Protein AF-0000000085122133 (afdb_homodimer)

Radius of gyration: 20.22 Å; Cα contacts (8 Å, |Δi|>4): 568; chains: 2; bounding box: 45×52×49 Å

Sequence (300 aa):
MVGKGELDEKDMVILAALSRNARVSYTELAKQLGISDVAVIKRIRRLEQLGVIKRYTIVVDPKALGYNVVSYTGIDVEPEHLLTVANELRKKEYVKMLAITSGDHDIMALIWARDSEELRRIHEEISRMPGVKRICPAIVLETLKDGDWVMVGKGELDEKDMVILAALSRNARVSYTELAKQLGISDVAVIKRIRRLEQLGVIKRYTIVVDPKALGYNVVSYTGIDVEPEHLLTVANELRKKEYVKMLAITSGDHDIMALIWARDSEELRRIHEEISRMPGVKRICPAIVLETLKDGDWV

Nearest PDB structures (foldseek):
  7fby-assembly1_A  TM=9.298E-01  e=1.174E-14  Pyrococcus horikoshii OT3
  2zny-assembly2_C  TM=9.514E-01  e=1.352E-12  Pyrococcus horikoshii
  2dbb-assembly1_B  TM=8.748E-01  e=2.465E-12  Pyrococcus horikoshii OT3
  8q90-assembly1_B  TM=9.489E-01  e=4.681E-11  Haloferax mediterranei
  2cfx-assembly1_C  TM=9.301E-01  e=5.278E-11  Bacillus subtilis

Solvent-accessible surface area (backbone atoms only — not comparable to full-atom values): 15719 Å² total; per-residue (Å²): 124,75,75,84,69,74,81,49,70,66,54,49,52,50,48,36,49,28,45,66,28,40,66,64,49,53,62,60,51,10,63,74,69,73,51,49,46,69,56,43,50,52,49,52,52,47,36,42,74,69,42,31,45,68,37,38,17,52,43,64,36,49,54,71,74,53,27,67,30,44,26,49,28,31,32,31,49,39,79,94,26,43,64,61,47,52,55,55,48,67,71,36,78,48,42,25,27,31,30,36,29,74,30,97,28,46,28,40,30,34,34,55,18,57,33,71,67,50,41,50,51,50,50,50,56,53,56,66,39,77,45,43,73,44,77,48,61,20,41,57,76,41,79,74,37,87,67,52,84,101,124,77,75,84,67,76,81,48,70,67,54,50,50,51,49,36,48,27,45,66,29,40,65,65,48,55,62,58,51,12,64,77,69,72,52,49,47,68,57,43,50,51,50,51,51,47,36,42,75,70,42,30,46,68,38,38,16,53,44,66,34,51,56,70,73,51,26,69,33,43,27,48,29,31,32,32,49,39,78,92,27,42,66,61,46,51,55,55,49,66,71,34,78,47,41,24,27,30,29,34,29,73,29,97,28,47,28,41,32,35,34,54,18,57,33,70,68,52,40,50,51,50,50,51,56,54,55,65,38,77,46,43,73,46,78,48,61,20,42,56,75,41,78,75,36,89,65,51,84,102

pLDDT: mean 93.51, std 11.19, range [22.83, 98.5]

Organism: Pyrolobus fumarii (strain DSM 11204 / 1A) (NCBI:txid694429)

Structure (mmCIF, N/CA/C/O backbone):
data_AF-0000000085122133-model_v1
#
loop_
_entity.id
_entity.type
_entity.pdbx_description
1 polymer 'Transcriptional regulator, AsnC family'
#
loop_
_atom_site.group_PDB
_atom_site.id
_atom_site.type_symbol
_atom_site.label_atom_id
_atom_site.label_alt_id
_atom_site.label_comp_id
_atom_site.label_asym_id
_atom_site.label_entity_id
_atom_site.label_seq_id
_atom_site.pdbx_PDB_ins_code
_atom_site.Cartn_x
_atom_site.Cartn_y
_atom_site.Cartn_z
_atom_site.occupancy
_atom_site.B_iso_or_equiv
_atom_site.auth_seq_id
_atom_site.auth_comp_id
_atom_site.auth_asym_id
_atom_site.auth_atom_id
_atom_site.pdbx_PDB_model_num
ATOM 1 N N . MET A 1 1 ? 18.203 19.594 -13.328 1 22.83 1 MET A N 1
ATOM 2 C CA . MET A 1 1 ? 18.469 18.188 -13.039 1 22.83 1 MET A CA 1
ATOM 3 C C . MET A 1 1 ? 18.844 18 -11.578 1 22.83 1 MET A C 1
ATOM 5 O O . MET A 1 1 ? 19.922 18.422 -11.156 1 22.83 1 MET A O 1
ATOM 9 N N . VAL A 1 2 ? 18.219 18.453 -10.648 1 36.91 2 VAL A N 1
ATOM 10 C CA . VAL A 1 2 ? 18.719 18.812 -9.32 1 36.91 2 VAL A CA 1
ATOM 11 C C . VAL A 1 2 ? 19.672 17.719 -8.828 1 36.91 2 VAL A C 1
ATOM 13 O O . VAL A 1 2 ? 19.453 16.531 -9.047 1 36.91 2 VAL A O 1
ATOM 16 N N . GLY A 1 3 ? 20.859 17.891 -8.789 1 34.72 3 GLY A N 1
ATOM 17 C CA . GLY A 1 3 ? 21.906 16.906 -8.562 1 34.72 3 GLY A CA 1
ATOM 18 C C . GLY A 1 3 ? 21.453 15.773 -7.645 1 34.72 3 GLY A C 1
ATOM 19 O O . GLY A 1 3 ? 20.688 16 -6.703 1 34.72 3 GLY A O 1
ATOM 20 N N . LYS A 1 4 ? 21 14.523 -8.047 1 43.34 4 LYS A N 1
ATOM 21 C CA . LYS A 1 4 ? 20.672 13.281 -7.359 1 43.34 4 LYS A CA 1
ATOM 22 C C . LYS A 1 4 ? 21.328 13.227 -5.984 1 43.34 4 LYS A C 1
ATOM 24 O O . LYS A 1 4 ? 21.766 12.156 -5.535 1 43.34 4 LYS A O 1
ATOM 29 N N . GLY A 1 5 ? 21.5 14.352 -5.297 1 53.94 5 GLY A N 1
ATOM 30 C CA . GLY A 1 5 ? 22.281 14.305 -4.07 1 53.94 5 GLY A CA 1
ATOM 31 C C . GLY A 1 5 ? 21.797 13.25 -3.094 1 53.94 5 GLY A C 1
ATOM 32 O O . GLY A 1 5 ? 20.625 12.875 -3.111 1 53.94 5 GLY A O 1
ATOM 33 N N . GLU A 1 6 ? 22.625 12.359 -2.607 1 76.56 6 GLU A N 1
ATOM 34 C CA . GLU A 1 6 ? 22.484 11.211 -1.718 1 76.56 6 GLU A CA 1
ATOM 35 C C . GLU A 1 6 ? 21.703 11.578 -0.459 1 76.56 6 GLU A C 1
ATOM 37 O O . GLU A 1 6 ? 21.875 12.664 0.094 1 76.56 6 GLU A O 1
ATOM 42 N N . LEU A 1 7 ? 20.469 11 -0.312 1 89.94 7 LEU A N 1
ATOM 43 C CA . LEU A 1 7 ? 19.75 11.125 0.959 1 89.94 7 LEU A CA 1
ATOM 44 C C . LEU A 1 7 ? 20.703 10.93 2.133 1 89.94 7 LEU A C 1
ATOM 46 O O . LEU A 1 7 ? 21.547 10.023 2.111 1 89.94 7 LEU A O 1
ATOM 50 N N . ASP A 1 8 ? 20.672 11.898 2.986 1 92.31 8 ASP A N 1
ATOM 51 C CA . ASP A 1 8 ? 21.516 11.719 4.164 1 92.31 8 ASP A CA 1
ATOM 52 C C . ASP A 1 8 ? 20.703 11.234 5.359 1 92.31 8 ASP A C 1
ATOM 54 O O . ASP A 1 8 ? 19.531 10.883 5.215 1 92.31 8 ASP A O 1
ATOM 58 N N . GLU A 1 9 ? 21.328 11.148 6.445 1 93.12 9 GLU A N 1
ATOM 59 C CA . GLU A 1 9 ? 20.719 10.578 7.641 1 93.12 9 GLU A CA 1
ATOM 60 C C . GLU A 1 9 ? 19.516 11.406 8.086 1 93.12 9 GLU A C 1
ATOM 62 O O . GLU A 1 9 ? 18.516 10.859 8.555 1 93.12 9 GLU A O 1
ATOM 67 N N . LYS A 1 10 ? 19.641 12.68 8 1 95.12 10 LYS A N 1
ATOM 68 C CA . LYS A 1 10 ? 18.547 13.547 8.43 1 95.12 10 LYS A CA 1
ATOM 69 C C . LYS A 1 10 ? 17.312 13.352 7.543 1 95.12 10 LYS A C 1
ATOM 71 O O . LYS A 1 10 ? 16.188 13.352 8.031 1 95.12 10 LYS A O 1
ATOM 76 N N . ASP A 1 11 ? 17.562 13.227 6.191 1 95.5 11 ASP A N 1
ATOM 77 C CA . ASP A 1 11 ? 16.469 12.938 5.273 1 95.5 11 ASP A CA 1
ATOM 78 C C . ASP A 1 11 ? 15.734 11.664 5.688 1 95.5 11 ASP A C 1
ATOM 80 O O . ASP A 1 11 ? 14.5 11.625 5.688 1 95.5 11 ASP A O 1
ATOM 84 N N . MET A 1 12 ? 16.531 10.688 6.086 1 94.31 12 MET A N 1
ATOM 85 C CA . MET A 1 12 ? 15.945 9.398 6.453 1 94.31 12 MET A CA 1
ATOM 86 C C . MET A 1 12 ? 15.125 9.523 7.734 1 94.31 12 MET A C 1
ATOM 88 O O . MET A 1 12 ? 14.078 8.875 7.871 1 94.31 12 MET A O 1
ATOM 92 N N . VAL A 1 13 ? 15.57 10.258 8.633 1 94.75 13 VAL A N 1
ATOM 93 C CA . VAL A 1 13 ? 14.836 10.484 9.875 1 94.75 13 VAL A CA 1
ATOM 94 C C . VAL A 1 13 ? 13.508 11.18 9.578 1 94.75 13 VAL A C 1
ATOM 96 O O . VAL A 1 13 ? 12.469 10.812 10.125 1 94.75 13 VAL A O 1
ATOM 99 N N . ILE A 1 14 ? 13.57 12.141 8.719 1 96.88 14 ILE A N 1
ATOM 100 C CA . ILE A 1 14 ? 12.367 12.867 8.32 1 96.88 14 ILE A CA 1
ATOM 101 C C . ILE A 1 14 ? 11.375 11.906 7.676 1 96.88 14 ILE A C 1
ATOM 103 O O . ILE A 1 14 ? 10.188 11.898 8.031 1 96.88 14 ILE A O 1
ATOM 107 N N . LEU A 1 15 ? 11.852 11.109 6.742 1 96.38 15 LEU A N 1
ATOM 108 C CA . LEU A 1 15 ? 11 10.164 6.043 1 96.38 15 LEU A CA 1
ATOM 109 C C . LEU A 1 15 ? 10.391 9.156 7.016 1 96.38 15 LEU A C 1
ATOM 111 O O . LEU A 1 15 ? 9.203 8.828 6.91 1 96.38 15 LEU A O 1
ATOM 115 N N . ALA A 1 16 ? 11.211 8.703 7.922 1 94.5 16 ALA A N 1
ATOM 116 C CA . ALA A 1 16 ? 10.727 7.758 8.922 1 94.5 16 ALA A CA 1
ATOM 117 C C . ALA A 1 16 ? 9.633 8.391 9.781 1 94.5 16 ALA A C 1
ATOM 119 O O . ALA A 1 16 ? 8.609 7.762 10.047 1 94.5 16 ALA A O 1
ATOM 120 N N . ALA A 1 17 ? 9.828 9.594 10.195 1 95.81 17 ALA A N 1
ATOM 121 C CA . ALA A 1 17 ? 8.859 10.297 11.023 1 95.81 17 ALA A CA 1
ATOM 122 C C . ALA A 1 17 ? 7.547 10.516 10.273 1 95.81 17 ALA A C 1
ATOM 124 O O . ALA A 1 17 ? 6.469 10.266 10.805 1 95.81 17 ALA A O 1
ATOM 125 N N . LEU A 1 18 ? 7.66 10.953 9.047 1 96.38 18 LEU A N 1
ATOM 126 C CA . LEU A 1 18 ? 6.48 11.203 8.227 1 96.38 18 LEU A CA 1
ATOM 127 C C . LEU A 1 18 ? 5.734 9.906 7.938 1 96.38 18 LEU A C 1
ATOM 129 O O . LEU A 1 18 ? 4.504 9.898 7.844 1 96.38 18 LEU A O 1
ATOM 133 N N . SER A 1 19 ? 6.484 8.82 7.746 1 95.06 19 SER A N 1
ATOM 134 C CA . SER A 1 19 ? 5.875 7.516 7.504 1 95.06 19 SER A CA 1
ATOM 135 C C . SER A 1 19 ? 5.074 7.047 8.719 1 95.06 19 SER A C 1
ATOM 137 O O . SER A 1 19 ? 4.059 6.359 8.57 1 95.06 19 SER A O 1
ATOM 139 N N . ARG A 1 20 ? 5.523 7.457 9.867 1 93.69 20 ARG A N 1
ATOM 140 C CA . ARG A 1 20 ? 4.828 7.105 11.094 1 93.69 20 ARG A CA 1
ATOM 141 C C . ARG A 1 20 ? 3.625 8.016 11.328 1 93.69 20 ARG A C 1
ATOM 143 O O . ARG A 1 20 ? 2.58 7.562 11.797 1 93.69 20 ARG A O 1
ATOM 150 N N . ASN A 1 21 ? 3.857 9.227 11 1 96.38 21 ASN A N 1
ATOM 151 C CA . ASN A 1 21 ? 2.799 10.227 11.078 1 96.38 21 ASN A CA 1
ATOM 152 C C . ASN A 1 21 ? 3.035 11.375 10.102 1 96.38 21 ASN A C 1
ATOM 154 O O . ASN A 1 21 ? 3.793 12.297 10.398 1 96.38 21 ASN A O 1
ATOM 158 N N . ALA A 1 22 ? 2.279 11.328 9.07 1 96.44 22 ALA A N 1
ATOM 159 C CA . ALA A 1 22 ? 2.463 12.312 8.008 1 96.44 22 ALA A CA 1
ATOM 160 C C . ALA A 1 22 ? 2.076 13.711 8.492 1 96.44 22 ALA A C 1
ATOM 162 O O . ALA A 1 22 ? 2.385 14.711 7.832 1 96.44 22 ALA A O 1
ATOM 163 N N . ARG A 1 23 ? 1.439 13.844 9.602 1 96.31 23 ARG A N 1
ATOM 164 C CA . ARG A 1 23 ? 0.964 15.133 10.094 1 96.31 23 ARG A CA 1
ATOM 165 C C . ARG A 1 23 ? 1.914 15.703 11.141 1 96.31 23 ARG A C 1
ATOM 167 O O . ARG A 1 23 ? 1.622 16.734 11.758 1 96.31 23 ARG A O 1
ATOM 174 N N . VAL A 1 24 ? 2.99 15.039 11.414 1 96.44 24 VAL A N 1
ATOM 175 C CA . VAL A 1 24 ? 3.965 15.539 12.375 1 96.44 24 VAL A CA 1
ATOM 176 C C . VAL A 1 24 ? 4.359 16.969 12.023 1 96.44 24 VAL A C 1
ATOM 178 O O . VAL A 1 24 ? 4.551 17.297 10.844 1 96.44 24 VAL A O 1
ATOM 181 N N . SER A 1 25 ? 4.492 17.828 13.008 1 96 25 SER A N 1
ATOM 182 C CA . SER A 1 25 ? 4.789 19.234 12.766 1 96 25 SER A CA 1
ATOM 183 C C . SER A 1 25 ? 6.262 19.438 12.422 1 96 25 SER A C 1
ATOM 185 O O . SER A 1 25 ? 7.113 18.641 12.812 1 96 25 SER A O 1
ATOM 187 N N . TYR A 1 26 ? 6.473 20.469 11.672 1 96.12 26 TYR A N 1
ATOM 188 C CA . TYR A 1 26 ? 7.852 20.812 11.352 1 96.12 26 TYR A CA 1
ATOM 189 C C . TYR A 1 26 ? 8.648 21.109 12.617 1 96.12 26 TYR A C 1
ATOM 191 O O . TYR A 1 26 ? 9.828 20.766 12.711 1 96.12 26 TYR A O 1
ATOM 199 N N . THR A 1 27 ? 7.957 21.656 13.633 1 96.81 27 THR A N 1
ATOM 200 C CA . THR A 1 27 ? 8.602 21.984 14.898 1 96.81 27 THR A CA 1
ATOM 201 C C . THR A 1 27 ? 9.039 20.703 15.625 1 96.81 27 THR A C 1
ATOM 203 O O . THR A 1 27 ? 10.156 20.641 16.156 1 96.81 27 THR A O 1
ATOM 206 N N . GLU A 1 28 ? 8.227 19.734 15.672 1 96.94 28 GLU A N 1
ATOM 207 C CA . GLU A 1 28 ? 8.578 18.469 16.297 1 96.94 28 GLU A CA 1
ATOM 208 C C . GLU A 1 28 ? 9.734 17.797 15.562 1 96.94 28 GLU A C 1
ATOM 210 O O . GLU A 1 28 ? 10.648 17.25 16.188 1 96.94 28 GLU A O 1
ATOM 215 N N . LEU A 1 29 ? 9.719 17.828 14.258 1 97.19 29 LEU A N 1
ATOM 216 C CA . LEU A 1 29 ? 10.797 17.25 13.461 1 97.19 29 LEU A CA 1
ATOM 217 C C . LEU A 1 29 ? 12.109 17.984 13.719 1 97.19 29 LEU A C 1
ATOM 219 O O . LEU A 1 29 ? 13.164 17.359 13.836 1 97.19 29 LEU A O 1
ATOM 223 N N . ALA A 1 30 ? 12 19.312 13.766 1 97.19 30 ALA A N 1
ATOM 224 C CA . ALA A 1 30 ? 13.172 20.141 14.039 1 97.19 30 ALA A CA 1
ATOM 225 C C . ALA A 1 30 ? 13.805 19.766 15.375 1 97.19 30 ALA A C 1
ATOM 227 O O . ALA A 1 30 ? 15.023 19.609 15.469 1 97.19 30 ALA A O 1
ATOM 228 N N . LYS A 1 31 ? 12.977 19.578 16.406 1 97.19 31 LYS A N 1
ATOM 229 C CA . LYS A 1 31 ? 13.445 19.188 17.734 1 97.19 31 LYS A CA 1
ATOM 230 C C . LYS A 1 31 ? 14.125 17.828 17.688 1 97.19 31 LYS A C 1
ATOM 232 O O . LYS A 1 31 ? 15.211 17.641 18.25 1 97.19 31 LYS A O 1
ATOM 237 N N . GLN A 1 32 ? 13.547 16.938 17 1 95.06 32 GLN A N 1
ATOM 238 C CA . GLN A 1 32 ? 14.07 15.578 16.891 1 95.06 32 GLN A CA 1
ATOM 239 C C . GLN A 1 32 ? 15.43 15.562 16.188 1 95.06 32 GLN A C 1
ATOM 241 O O . GLN A 1 32 ? 16.297 14.766 16.547 1 95.06 32 GLN A O 1
ATOM 246 N N . LEU A 1 33 ? 15.625 16.422 15.258 1 96 33 LEU A N 1
ATOM 247 C CA . LEU A 1 33 ? 16.812 16.406 14.391 1 96 33 LEU A CA 1
ATOM 248 C C . LEU A 1 33 ? 17.859 17.391 14.891 1 96 33 LEU A C 1
ATOM 250 O O . LEU A 1 33 ? 19.016 17.328 14.469 1 96 33 LEU A O 1
ATOM 254 N N . GLY A 1 34 ? 17.453 18.281 15.758 1 96.31 34 GLY A N 1
ATOM 255 C CA . GLY A 1 34 ? 18.359 19.312 16.219 1 96.31 34 GLY A CA 1
ATOM 256 C C . GLY A 1 34 ? 18.688 20.328 15.148 1 96.31 34 GLY A C 1
ATOM 257 O O . GLY A 1 34 ? 19.844 20.734 14.992 1 96.31 34 GLY A O 1
ATOM 258 N N . ILE A 1 35 ? 17.75 20.656 14.328 1 96.75 35 ILE A N 1
ATOM 259 C CA . ILE A 1 35 ? 17.891 21.688 13.297 1 96.75 35 ILE A CA 1
ATOM 260 C C . ILE A 1 35 ? 16.719 22.656 13.359 1 96.75 35 ILE A C 1
ATOM 262 O O . ILE A 1 35 ? 15.82 22.5 14.188 1 96.75 35 ILE A O 1
ATOM 266 N N . SER A 1 36 ? 16.766 23.688 12.539 1 96.75 36 SER A N 1
ATOM 267 C CA . SER A 1 36 ? 15.711 24.703 12.562 1 96.75 36 SER A CA 1
ATOM 268 C C . SER A 1 36 ? 14.484 24.234 11.781 1 96.75 36 SER A C 1
ATOM 270 O O . SER A 1 36 ? 14.586 23.359 10.922 1 96.75 36 SER A O 1
ATOM 272 N N . ASP A 1 37 ? 13.375 24.922 12.047 1 96.75 37 ASP A N 1
ATOM 273 C CA . ASP A 1 37 ? 12.156 24.656 11.297 1 96.75 37 ASP A CA 1
ATOM 274 C C . ASP A 1 37 ? 12.359 24.922 9.805 1 96.75 37 ASP A C 1
ATOM 276 O O . ASP A 1 37 ? 11.883 24.156 8.961 1 96.75 37 ASP A O 1
ATOM 280 N N . VAL A 1 38 ? 13.039 26 9.516 1 97.25 38 VAL A N 1
ATOM 281 C CA . VAL A 1 38 ? 13.281 26.391 8.133 1 97.25 38 VAL A CA 1
ATOM 282 C C . VAL A 1 38 ? 14.086 25.312 7.414 1 97.25 38 VAL A C 1
ATOM 284 O O . VAL A 1 38 ? 13.797 24.969 6.262 1 97.25 38 VAL A O 1
ATOM 287 N N . ALA A 1 39 ? 15.062 24.719 8.086 1 97.31 39 ALA A N 1
ATOM 288 C CA . ALA A 1 39 ? 15.867 23.656 7.516 1 97.31 39 ALA A CA 1
ATOM 289 C C . ALA A 1 39 ? 15.023 22.422 7.227 1 97.31 39 ALA A C 1
ATOM 291 O O . ALA A 1 39 ? 15.195 21.766 6.191 1 97.31 39 ALA A O 1
ATOM 292 N N . VAL A 1 40 ? 14.156 22.062 8.188 1 97.62 40 VAL A N 1
ATOM 293 C CA . VAL A 1 40 ? 13.258 20.922 8.008 1 97.62 40 VAL A CA 1
ATOM 294 C C . VAL A 1 40 ? 12.375 21.141 6.781 1 97.62 40 VAL A C 1
ATOM 296 O O . VAL A 1 40 ? 12.234 20.25 5.938 1 97.62 40 VAL A O 1
ATOM 299 N N . ILE A 1 41 ? 11.836 22.328 6.68 1 97.31 41 ILE A N 1
ATOM 300 C CA . ILE A 1 41 ? 10.938 22.656 5.586 1 97.31 41 ILE A CA 1
ATOM 301 C C . ILE A 1 41 ? 11.672 22.531 4.254 1 97.31 41 ILE A C 1
ATOM 303 O O . ILE A 1 41 ? 11.156 21.938 3.305 1 97.31 41 ILE A O 1
ATOM 307 N N . LYS A 1 42 ? 12.797 23.031 4.184 1 97.44 42 LYS A N 1
ATOM 308 C CA . LYS A 1 42 ? 13.602 22.953 2.961 1 97.44 42 LYS A CA 1
ATOM 309 C C . LYS A 1 42 ? 13.891 21.516 2.57 1 97.44 42 LYS A C 1
ATOM 311 O O . LYS A 1 42 ? 13.82 21.156 1.393 1 97.44 42 LYS A O 1
ATOM 316 N N . ARG A 1 43 ? 14.227 20.766 3.566 1 97.31 43 ARG A N 1
ATOM 317 C CA . ARG A 1 43 ? 14.531 19.359 3.301 1 97.31 43 ARG A CA 1
ATOM 318 C C . ARG A 1 43 ? 13.305 18.625 2.789 1 97.31 43 ARG A C 1
ATOM 320 O O . ARG A 1 43 ? 13.391 17.859 1.83 1 97.31 43 ARG A O 1
ATOM 327 N N . ILE A 1 44 ? 12.211 18.812 3.43 1 97.5 44 ILE A N 1
ATOM 328 C CA . ILE A 1 44 ? 10.977 18.156 3.012 1 97.5 44 ILE A CA 1
ATOM 329 C C . ILE A 1 44 ? 10.617 18.578 1.592 1 97.5 44 ILE A C 1
ATOM 331 O O . ILE A 1 44 ? 10.273 17.75 0.751 1 97.5 44 ILE A O 1
ATOM 335 N N . ARG A 1 45 ? 10.711 19.891 1.324 1 97.12 45 ARG A N 1
ATOM 336 C CA . ARG A 1 45 ? 10.438 20.406 -0.017 1 97.12 45 ARG A CA 1
ATOM 337 C C . ARG A 1 45 ? 11.359 19.75 -1.044 1 97.12 45 ARG A C 1
ATOM 339 O O . ARG A 1 45 ? 10.922 19.406 -2.145 1 97.12 45 ARG A O 1
ATOM 346 N N . ARG A 1 46 ? 12.531 19.641 -0.698 1 96.75 46 ARG A N 1
ATOM 347 C CA . ARG A 1 46 ? 13.5 18.984 -1.573 1 96.75 46 ARG A CA 1
ATOM 348 C C . ARG A 1 46 ? 13.109 17.547 -1.837 1 96.75 46 ARG A C 1
ATOM 350 O O . ARG A 1 46 ? 13.156 17.078 -2.979 1 96.75 46 ARG A O 1
ATOM 357 N N . LEU A 1 47 ? 12.75 16.812 -0.75 1 97.19 47 LEU A N 1
ATOM 358 C CA . LEU A 1 47 ? 12.336 15.414 -0.87 1 97.19 47 LEU A CA 1
ATOM 359 C C . LEU A 1 47 ? 11.117 15.289 -1.773 1 97.19 47 LEU A C 1
ATOM 361 O O . LEU A 1 47 ? 11 14.32 -2.531 1 97.19 47 LEU A O 1
ATOM 365 N N . GLU A 1 48 ? 10.219 16.25 -1.7 1 96.81 48 GLU A N 1
ATOM 366 C CA . GLU A 1 48 ? 9.047 16.297 -2.568 1 96.81 48 GLU A CA 1
ATOM 367 C C . GLU A 1 48 ? 9.445 16.562 -4.016 1 96.81 48 GLU A C 1
ATOM 369 O O . GLU A 1 48 ? 8.984 15.883 -4.93 1 96.81 48 GLU A O 1
ATOM 374 N N . GLN A 1 49 ? 10.32 17.516 -4.242 1 95.81 49 GLN A N 1
ATOM 375 C CA . GLN A 1 49 ? 10.75 17.922 -5.578 1 95.81 49 GLN A CA 1
ATOM 376 C C . GLN A 1 49 ? 11.516 16.797 -6.273 1 95.81 49 GLN A C 1
ATOM 378 O O . GLN A 1 49 ? 11.398 16.625 -7.488 1 95.81 49 GLN A O 1
ATOM 383 N N . LEU A 1 50 ? 12.211 16.047 -5.438 1 94.5 50 LEU A N 1
ATOM 384 C CA . LEU A 1 50 ? 12.992 14.93 -5.969 1 94.5 50 LEU A CA 1
ATOM 385 C C . LEU A 1 50 ? 12.102 13.727 -6.246 1 94.5 50 LEU A C 1
ATOM 387 O O . LEU A 1 50 ? 12.562 12.727 -6.805 1 94.5 50 LEU A O 1
ATOM 391 N N . GLY A 1 51 ? 10.883 13.781 -5.758 1 94.12 51 GLY A N 1
ATOM 392 C CA . GLY A 1 51 ? 9.945 12.695 -5.992 1 94.12 51 GLY A CA 1
ATOM 393 C C . GLY A 1 51 ? 10.078 11.562 -4.984 1 94.12 51 GLY A C 1
ATOM 394 O O . GLY A 1 51 ? 9.508 10.492 -5.176 1 94.12 51 GLY A O 1
ATOM 395 N N . VAL A 1 52 ? 10.906 11.742 -3.977 1 95.62 52 VAL A N 1
ATOM 396 C CA . VAL A 1 52 ? 11.031 10.742 -2.924 1 95.62 52 VAL A CA 1
ATOM 397 C C . VAL A 1 52 ? 9.695 10.578 -2.203 1 95.62 52 VAL A C 1
ATOM 399 O O . VAL A 1 52 ? 9.219 9.453 -2.016 1 95.62 52 VAL A O 1
ATOM 402 N N . ILE A 1 53 ? 9.18 11.703 -1.784 1 95.88 53 ILE A N 1
ATOM 403 C CA . ILE A 1 53 ? 7.828 11.711 -1.243 1 95.88 53 ILE A CA 1
ATOM 404 C C . ILE A 1 53 ? 6.82 11.922 -2.373 1 95.88 53 ILE A C 1
ATOM 406 O O . ILE A 1 53 ? 6.789 12.984 -2.994 1 95.88 53 ILE A O 1
ATOM 410 N N . LYS A 1 54 ? 6.027 10.992 -2.588 1 93.62 54 LYS A N 1
ATOM 411 C CA . LYS A 1 54 ? 5.074 11.062 -3.691 1 93.62 54 LYS A CA 1
ATOM 412 C C . LYS A 1 54 ? 3.734 11.625 -3.227 1 93.62 54 LYS A C 1
ATOM 414 O O . LYS A 1 54 ? 3.047 12.312 -3.986 1 93.62 54 LYS A O 1
ATOM 419 N N .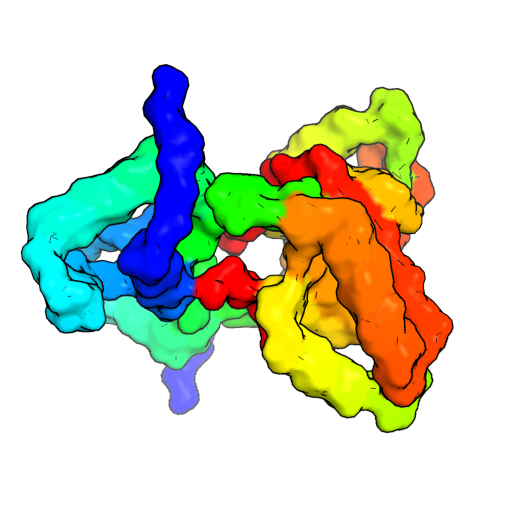 ARG A 1 55 ? 3.385 11.266 -1.987 1 94.12 55 ARG A N 1
ATOM 420 C CA . ARG A 1 55 ? 2.057 11.641 -1.512 1 94.12 55 ARG A CA 1
ATOM 421 C C . ARG A 1 55 ? 1.968 11.539 0.007 1 94.12 55 ARG A C 1
ATOM 423 O O . ARG A 1 55 ? 2.596 10.664 0.611 1 94.12 55 ARG A O 1
ATOM 430 N N . TYR A 1 56 ? 1.318 12.492 0.58 1 95.94 56 TYR A N 1
ATOM 431 C CA . TYR A 1 56 ? 0.842 12.352 1.951 1 95.94 56 TYR A CA 1
ATOM 432 C C . TYR A 1 56 ? -0.55 11.727 1.983 1 95.94 56 TYR A C 1
ATOM 434 O O . TYR A 1 56 ? -1.483 12.25 1.371 1 95.94 56 TYR A O 1
ATOM 442 N N . THR A 1 57 ? -0.664 10.648 2.695 1 95.19 57 THR A N 1
ATOM 443 C CA . THR A 1 57 ? -1.918 9.906 2.59 1 95.19 57 THR A CA 1
ATOM 444 C C . THR A 1 57 ? -2.277 9.258 3.924 1 95.19 57 THR A C 1
ATOM 446 O O . THR A 1 57 ? -1.708 9.602 4.961 1 95.19 57 THR A O 1
ATOM 449 N N . ILE A 1 58 ? -3.328 8.43 3.891 1 94.69 58 ILE A N 1
ATOM 450 C CA . ILE A 1 58 ? -3.76 7.695 5.074 1 94.69 58 ILE A CA 1
ATOM 451 C C . ILE A 1 58 ? -3.873 6.207 4.75 1 94.69 58 ILE A C 1
ATOM 453 O O . ILE A 1 58 ? -4.09 5.832 3.596 1 94.69 58 ILE A O 1
ATOM 457 N N . VAL A 1 59 ? -3.65 5.422 5.695 1 92.75 59 VAL A N 1
ATOM 458 C CA . VAL A 1 59 ? -4.008 4.008 5.66 1 92.75 59 VAL A CA 1
ATOM 459 C C . VAL A 1 59 ? -5.379 3.805 6.301 1 92.75 59 VAL A C 1
ATOM 461 O O . VAL A 1 59 ? -5.629 4.277 7.414 1 92.75 59 VAL A O 1
ATOM 464 N N . VAL A 1 60 ? -6.238 3.158 5.59 1 94.06 60 VAL A N 1
ATOM 465 C CA . VAL A 1 60 ? -7.586 2.936 6.105 1 94.06 60 VAL A CA 1
ATOM 466 C C . VAL A 1 60 ? -7.84 1.438 6.258 1 94.06 60 VAL A C 1
ATOM 468 O O . VAL A 1 60 ? -7.18 0.621 5.613 1 94.06 60 VAL A O 1
ATOM 471 N N . ASP A 1 61 ? -8.734 1.126 7.133 1 93.06 61 ASP A N 1
ATOM 472 C CA . ASP A 1 61 ? -9.18 -0.25 7.32 1 93.06 61 ASP A CA 1
ATOM 473 C C . ASP A 1 61 ? -10.312 -0.595 6.355 1 93.06 61 ASP A C 1
ATOM 475 O O . ASP A 1 61 ? -11.43 -0.086 6.496 1 93.06 61 ASP A O 1
ATOM 479 N N . PRO A 1 62 ? -10.023 -1.478 5.406 1 94.25 62 PRO A N 1
ATOM 480 C CA . PRO A 1 62 ? -11.086 -1.808 4.457 1 94.25 62 PRO A CA 1
ATOM 481 C C . PRO A 1 62 ? -12.367 -2.295 5.141 1 94.25 62 PRO A C 1
ATOM 483 O O . PRO A 1 62 ? -13.469 -1.933 4.727 1 94.25 62 PRO A O 1
ATOM 486 N N . LYS A 1 63 ? -12.203 -3.076 6.156 1 93.81 63 LYS A N 1
ATOM 487 C CA . LYS A 1 63 ? -13.367 -3.619 6.855 1 93.81 63 LYS A CA 1
ATOM 488 C C . LYS A 1 63 ? -14.219 -2.502 7.453 1 93.81 63 LYS A C 1
ATOM 490 O O . LYS A 1 63 ? -15.453 -2.545 7.379 1 93.81 63 LYS A O 1
ATOM 495 N N . ALA A 1 64 ? -13.578 -1.518 8.016 1 92.31 64 ALA A N 1
ATOM 496 C CA . ALA A 1 64 ? -14.281 -0.385 8.609 1 92.31 64 ALA A CA 1
ATOM 497 C C . ALA A 1 64 ? -15.023 0.424 7.547 1 92.31 64 ALA A C 1
ATOM 499 O O . ALA A 1 64 ? -15.953 1.171 7.859 1 92.31 64 ALA A O 1
ATOM 500 N N . LEU A 1 65 ? -14.578 0.27 6.273 1 92.69 65 LEU A N 1
ATOM 501 C CA . LEU A 1 65 ? -15.234 0.959 5.164 1 92.69 65 LEU A CA 1
ATOM 502 C C . LEU A 1 65 ? -16.281 0.07 4.516 1 92.69 65 LEU A C 1
ATOM 504 O O . LEU A 1 65 ? -16.922 0.468 3.53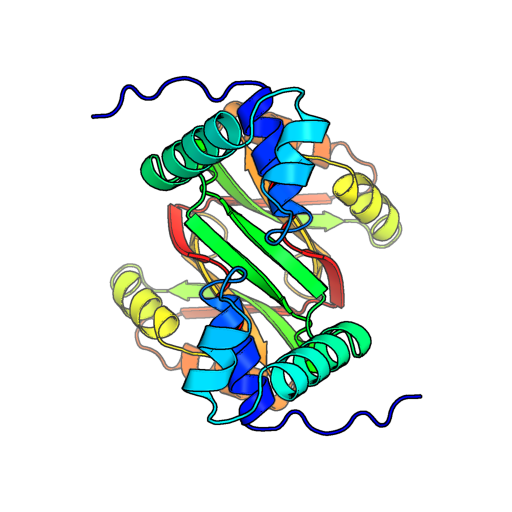7 1 92.69 65 LEU A O 1
ATOM 508 N N . GLY A 1 66 ? -16.422 -1.132 5.039 1 92.56 66 GLY A N 1
ATOM 509 C CA . GLY A 1 66 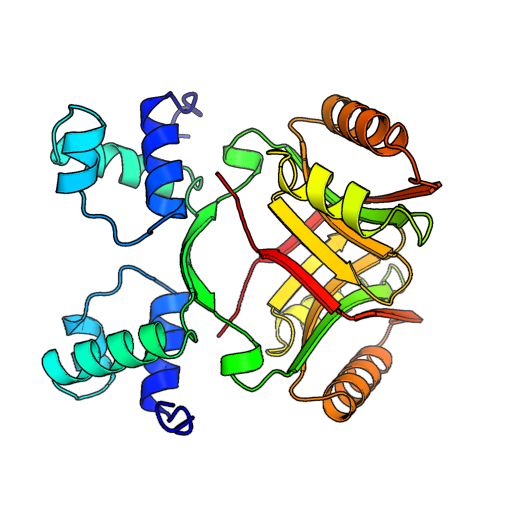? -17.453 -2.035 4.559 1 92.56 66 GLY A CA 1
ATOM 510 C C . GLY A 1 66 ? -16.938 -3.057 3.562 1 92.56 66 GLY A C 1
ATOM 511 O O . GLY A 1 66 ? -17.719 -3.814 2.982 1 92.56 66 GLY A O 1
ATOM 512 N N . TYR A 1 67 ? -15.656 -3.033 3.336 1 95.5 67 TYR A N 1
ATOM 513 C CA . TYR A 1 67 ? -15.039 -4.027 2.461 1 95.5 67 TYR A CA 1
ATOM 514 C C . TYR A 1 67 ? -14.516 -5.211 3.262 1 95.5 67 TYR A C 1
ATOM 516 O O . TYR A 1 67 ? -13.422 -5.152 3.828 1 95.5 67 TYR A O 1
ATOM 524 N N . ASN A 1 68 ? -15.141 -6.301 3.193 1 96.75 68 ASN A N 1
ATOM 525 C CA . ASN A 1 68 ? -14.867 -7.43 4.074 1 96.75 68 ASN A CA 1
ATOM 526 C C . ASN A 1 68 ? -13.977 -8.469 3.391 1 96.75 68 ASN A C 1
ATOM 528 O O . ASN A 1 68 ? -13.547 -9.43 4.023 1 96.75 68 ASN A O 1
ATOM 532 N N . VAL A 1 69 ? -13.742 -8.227 2.088 1 97.19 69 VAL A N 1
ATOM 533 C CA . VAL A 1 69 ? -12.891 -9.148 1.349 1 97.19 69 VAL A CA 1
ATOM 534 C C . VAL A 1 69 ? -11.805 -8.359 0.609 1 97.19 69 VAL A C 1
ATOM 536 O O . VAL A 1 69 ? -12.109 -7.422 -0.13 1 97.19 69 VAL A O 1
ATOM 539 N N . VAL A 1 70 ? -10.633 -8.695 0.917 1 96.75 70 VAL A N 1
ATOM 540 C CA . VAL A 1 70 ? -9.469 -8.133 0.237 1 96.75 70 VAL A CA 1
ATOM 541 C C . VAL A 1 70 ? -8.711 -9.242 -0.487 1 96.75 70 VAL A C 1
ATOM 543 O O . VAL A 1 70 ? -8.492 -10.32 0.07 1 96.75 70 VAL A O 1
ATOM 546 N N . SER A 1 71 ? -8.336 -8.992 -1.751 1 97.12 71 SER A N 1
ATOM 547 C CA . SER A 1 71 ? -7.699 -10.039 -2.547 1 97.12 71 SER A CA 1
ATOM 548 C C . SER A 1 71 ? -6.512 -9.492 -3.33 1 97.12 71 SER A C 1
ATOM 550 O O . SER A 1 71 ? -6.629 -8.469 -4.016 1 97.12 71 SER A O 1
ATOM 552 N N . TYR A 1 72 ? -5.371 -10.141 -3.156 1 96.38 72 TYR A N 1
ATOM 553 C CA . TYR A 1 72 ? -4.344 -10.008 -4.18 1 96.38 72 TYR A CA 1
ATOM 554 C C . TYR A 1 72 ? -4.641 -10.898 -5.375 1 96.38 72 TYR A C 1
ATOM 556 O O . TYR A 1 72 ? -4.586 -12.125 -5.27 1 96.38 72 TYR A O 1
ATOM 564 N N . THR A 1 73 ? -4.879 -10.289 -6.492 1 96.88 73 THR A N 1
ATOM 565 C CA . THR A 1 73 ? -5.375 -11.062 -7.629 1 96.88 73 THR A CA 1
ATOM 566 C C . THR A 1 73 ? -4.387 -11 -8.789 1 96.88 73 THR A C 1
ATOM 568 O O . THR A 1 73 ? -4.082 -9.922 -9.305 1 96.88 73 THR A O 1
ATOM 571 N N . GLY A 1 74 ? -3.859 -12.18 -9.133 1 96.75 74 GLY A N 1
ATOM 572 C CA . GLY A 1 74 ? -3.117 -12.297 -10.375 1 96.75 74 GLY A CA 1
ATOM 573 C C . GLY A 1 74 ? -4.012 -12.406 -11.594 1 96.75 74 GLY A C 1
ATOM 574 O O . GLY A 1 74 ? -5.043 -13.078 -11.555 1 96.75 74 GLY A O 1
ATOM 575 N N . ILE A 1 75 ? -3.66 -11.734 -12.641 1 98.12 75 ILE A N 1
ATOM 576 C CA . ILE A 1 75 ? -4.426 -11.75 -13.883 1 98.12 75 ILE A CA 1
ATOM 577 C C . ILE A 1 75 ? -3.494 -12.039 -15.055 1 98.12 75 ILE A C 1
ATOM 579 O O . ILE A 1 75 ? -2.521 -11.312 -15.281 1 98.12 75 ILE A O 1
ATOM 583 N N . ASP A 1 76 ? -3.789 -13.078 -15.719 1 98 76 ASP A N 1
ATOM 584 C CA . ASP A 1 76 ? -3.041 -13.445 -16.922 1 98 76 ASP A CA 1
ATOM 585 C C . ASP A 1 76 ? -3.738 -12.93 -18.172 1 98 76 ASP A C 1
ATOM 587 O O . ASP A 1 76 ? -4.945 -13.117 -18.344 1 98 76 ASP A O 1
ATOM 591 N N . VAL A 1 77 ? -3.012 -12.328 -18.969 1 98.06 77 VAL A N 1
ATOM 592 C CA . VAL A 1 77 ? -3.578 -11.633 -20.109 1 98.06 77 VAL A CA 1
ATOM 593 C C . VAL A 1 77 ? -2.768 -11.953 -21.359 1 98.06 77 VAL A C 1
ATOM 595 O O . VAL A 1 77 ? -1.557 -12.172 -21.297 1 98.06 77 VAL A O 1
ATOM 598 N N . GLU A 1 78 ? -3.447 -12.047 -22.516 1 97.75 78 GLU A N 1
ATOM 599 C CA . GLU A 1 78 ? -2.732 -12.125 -23.781 1 97.75 78 GLU A CA 1
ATOM 600 C C . GLU A 1 78 ? -1.814 -10.922 -23.969 1 97.75 78 GLU A C 1
ATOM 602 O O . GLU A 1 78 ? -2.199 -9.789 -23.688 1 97.75 78 GLU A O 1
ATOM 607 N N . PRO A 1 79 ? -0.644 -11.195 -24.484 1 96.25 79 PRO A N 1
ATOM 608 C CA . PRO A 1 79 ? 0.36 -10.133 -24.578 1 96.25 79 PRO A CA 1
ATOM 609 C C . PRO A 1 79 ? -0.156 -8.898 -25.328 1 96.25 79 PRO A C 1
ATOM 611 O O . PRO A 1 79 ? 0.097 -7.766 -24.891 1 96.25 79 PRO A O 1
ATOM 614 N N . GLU A 1 80 ? -0.914 -9.086 -26.312 1 97.25 80 GLU A N 1
ATOM 615 C CA . GLU A 1 80 ? -1.363 -7.973 -27.141 1 97.25 80 GLU A CA 1
ATOM 616 C C . GLU A 1 80 ? -2.414 -7.137 -26.406 1 97.25 80 GLU A C 1
ATOM 618 O O . GLU A 1 80 ? -2.727 -6.02 -26.828 1 97.25 80 GLU A O 1
ATOM 623 N N . HIS A 1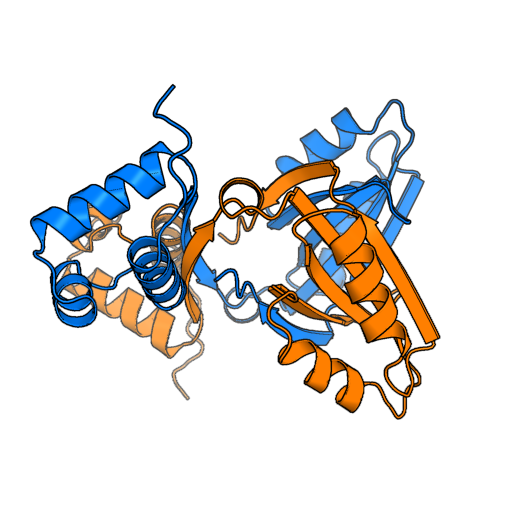 81 ? -2.924 -7.676 -25.281 1 97.94 81 HIS A N 1
ATOM 624 C CA . HIS A 1 81 ? -3.994 -6.98 -24.562 1 97.94 81 HIS A CA 1
ATOM 625 C C . HIS A 1 81 ? -3.516 -6.469 -23.219 1 97.94 81 HIS A C 1
ATOM 627 O O . HIS A 1 81 ? -4.301 -5.906 -22.453 1 97.94 81 HIS A O 1
ATOM 633 N N . LEU A 1 82 ? -2.262 -6.629 -22.938 1 97.62 82 LEU A N 1
ATOM 634 C CA . LEU A 1 82 ? -1.729 -6.328 -21.625 1 97.62 82 LEU A CA 1
ATOM 635 C C . LEU A 1 82 ? -2.027 -4.887 -21.234 1 97.62 82 LEU A C 1
ATOM 637 O O . LEU A 1 82 ? -2.654 -4.637 -20.203 1 97.62 82 LEU A O 1
ATOM 641 N N . LEU A 1 83 ? -1.72 -3.953 -22.062 1 97.19 83 LEU A N 1
ATOM 642 C CA . LEU A 1 83 ? -1.858 -2.539 -21.734 1 97.19 83 LEU A CA 1
ATOM 643 C C . LEU A 1 83 ? -3.326 -2.133 -21.688 1 97.19 83 LEU A C 1
ATOM 645 O O . LEU A 1 83 ? -3.73 -1.342 -20.844 1 97.19 83 LEU A O 1
ATOM 649 N N . THR A 1 84 ? -4.086 -2.664 -22.578 1 97.69 84 THR A N 1
ATOM 650 C CA . THR A 1 84 ? -5.504 -2.338 -22.609 1 97.69 84 THR A CA 1
ATOM 651 C C . THR A 1 84 ? -6.203 -2.822 -21.344 1 97.69 84 THR A C 1
ATOM 653 O O . THR A 1 84 ? -6.969 -2.076 -20.719 1 97.69 84 THR A O 1
ATOM 656 N N . VAL A 1 85 ? -5.918 -4.031 -20.938 1 98.25 85 VAL A N 1
ATOM 657 C CA . VAL A 1 85 ? -6.52 -4.586 -19.719 1 98.25 85 VAL A CA 1
ATOM 658 C C . VAL A 1 85 ? -6.043 -3.805 -18.5 1 98.25 85 VAL A C 1
ATOM 660 O O . VAL A 1 85 ? -6.844 -3.43 -17.641 1 98.25 85 VAL A O 1
ATOM 663 N N . ALA A 1 86 ? -4.727 -3.559 -18.422 1 98.25 86 ALA A N 1
ATOM 664 C CA . ALA A 1 86 ? -4.156 -2.82 -17.297 1 98.25 86 ALA A CA 1
ATOM 665 C C . ALA A 1 86 ? -4.789 -1.437 -17.172 1 98.25 86 ALA A C 1
ATOM 667 O O . ALA A 1 86 ? -5.133 -1.001 -16.078 1 98.25 86 ALA A O 1
ATOM 668 N N . ASN A 1 87 ? -4.969 -0.765 -18.312 1 97.75 87 ASN A N 1
ATOM 669 C CA . ASN A 1 87 ? -5.555 0.571 -18.312 1 97.75 87 ASN A CA 1
ATOM 670 C C . ASN A 1 87 ? -7.016 0.547 -17.875 1 97.75 87 ASN A C 1
ATOM 672 O O . ASN A 1 87 ? -7.477 1.455 -17.188 1 97.75 87 ASN A O 1
ATOM 676 N N . GLU A 1 88 ? -7.746 -0.412 -18.281 1 97.94 88 GLU A N 1
ATOM 677 C CA . GLU A 1 88 ? -9.133 -0.549 -17.859 1 97.94 88 GLU A CA 1
ATOM 678 C C . GLU A 1 88 ? -9.227 -0.792 -16.359 1 97.94 88 GLU A C 1
ATOM 680 O O . GLU A 1 88 ? -10.062 -0.195 -15.672 1 97.94 88 GLU A O 1
ATOM 685 N N . LEU A 1 89 ? -8.391 -1.7 -15.891 1 98.19 89 LEU A N 1
ATOM 686 C CA . LEU A 1 89 ? -8.375 -2.018 -14.469 1 98.19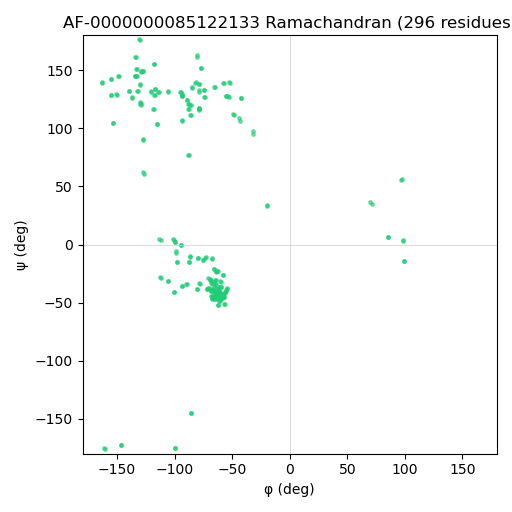 89 LEU A CA 1
ATOM 687 C C . LEU A 1 89 ? -8.008 -0.791 -13.641 1 98.19 89 LEU A C 1
ATOM 689 O O . LEU A 1 89 ? -8.523 -0.606 -12.539 1 98.19 89 LEU A O 1
ATOM 693 N N . ARG A 1 90 ? -7.117 0.005 -14.18 1 97.31 90 ARG A N 1
ATOM 694 C CA . ARG A 1 90 ? -6.648 1.204 -13.492 1 97.31 90 ARG A CA 1
ATOM 695 C C . ARG A 1 90 ? -7.805 2.141 -13.172 1 97.31 90 ARG A C 1
ATOM 697 O O . ARG A 1 90 ? -7.77 2.855 -12.164 1 97.31 90 ARG A O 1
ATOM 704 N N . LYS A 1 91 ? -8.875 2.121 -13.891 1 96.44 91 LYS A N 1
ATOM 705 C CA . LYS A 1 91 ? -10.016 3.021 -13.75 1 96.44 91 LYS A CA 1
ATOM 706 C C . LYS A 1 91 ? -11.016 2.482 -12.727 1 96.44 91 LYS A C 1
ATOM 708 O O . LYS A 1 91 ? -11.945 3.189 -12.336 1 96.44 91 LYS A O 1
ATOM 713 N N . LYS A 1 92 ? -10.859 1.247 -12.406 1 97.19 92 LYS A N 1
ATOM 714 C CA . LYS A 1 92 ? -11.844 0.607 -11.539 1 97.19 92 LYS A CA 1
ATOM 715 C C . LYS A 1 92 ? -11.617 0.99 -10.078 1 97.19 92 LYS A C 1
ATOM 717 O O . LYS A 1 92 ? -10.516 0.833 -9.547 1 97.19 92 LYS A O 1
ATOM 722 N N . GLU A 1 93 ? -12.633 1.371 -9.344 1 93.56 93 GLU A N 1
ATOM 723 C CA . GLU A 1 93 ? -12.555 1.834 -7.965 1 93.56 93 GLU A CA 1
ATOM 724 C C . GLU A 1 93 ? -12.227 0.685 -7.016 1 93.56 93 GLU A C 1
ATOM 726 O O . GLU A 1 93 ? -11.594 0.893 -5.977 1 93.56 93 GLU A O 1
ATOM 731 N N . TYR A 1 94 ? -12.641 -0.501 -7.414 1 96.56 94 TYR A N 1
ATOM 732 C CA . TYR A 1 94 ? -12.406 -1.636 -6.527 1 96.56 94 TYR A CA 1
ATOM 733 C C . TYR A 1 94 ? -10.945 -2.062 -6.57 1 96.56 94 TYR A C 1
ATOM 735 O O . TYR A 1 94 ? -10.508 -2.885 -5.762 1 96.56 94 TYR A O 1
ATOM 743 N N . VAL A 1 95 ? -10.172 -1.566 -7.562 1 97.81 95 VAL A N 1
ATOM 744 C CA . VAL A 1 95 ? -8.742 -1.829 -7.637 1 97.81 95 VAL A CA 1
ATOM 745 C C . VAL A 1 95 ? -7.98 -0.779 -6.836 1 97.81 95 VAL A C 1
ATOM 747 O O . VAL A 1 95 ? -8.047 0.414 -7.137 1 97.81 95 VAL A O 1
ATOM 750 N N . LYS A 1 96 ? -7.234 -1.23 -5.867 1 95 96 LYS A N 1
ATOM 751 C CA . LYS A 1 96 ? -6.562 -0.3 -4.965 1 95 96 LYS A CA 1
ATOM 752 C C . LYS A 1 96 ? -5.066 -0.223 -5.27 1 95 96 LYS A C 1
ATOM 754 O O . LYS A 1 96 ? -4.426 0.797 -5.004 1 95 96 LYS A O 1
ATOM 759 N N . MET A 1 97 ? -4.516 -1.295 -5.734 1 94.88 97 MET A N 1
ATOM 760 C CA . MET A 1 97 ? -3.15 -1.395 -6.234 1 94.88 97 MET A CA 1
ATOM 761 C C . MET A 1 97 ? -3.109 -2.15 -7.559 1 94.88 97 MET A C 1
ATOM 763 O O . MET A 1 97 ? -3.879 -3.09 -7.766 1 94.88 97 MET A O 1
ATOM 767 N N . LEU A 1 98 ? -2.229 -1.759 -8.438 1 97.25 98 LEU A N 1
ATOM 768 C CA . LEU A 1 98 ? -2.143 -2.354 -9.766 1 97.25 98 LEU A CA 1
ATOM 769 C C . LEU A 1 98 ? -0.713 -2.295 -10.297 1 97.25 98 LEU A C 1
ATOM 771 O O . LEU A 1 98 ? -0.088 -1.232 -10.297 1 97.25 98 LEU A O 1
ATOM 775 N N . ALA A 1 99 ? -0.219 -3.396 -10.742 1 97.38 99 ALA A N 1
ATOM 776 C CA . ALA A 1 99 ? 1.145 -3.434 -11.266 1 97.38 99 ALA A CA 1
ATOM 777 C C . ALA A 1 99 ? 1.283 -4.48 -12.367 1 97.38 99 ALA A C 1
ATOM 779 O O . ALA A 1 99 ? 0.638 -5.531 -12.312 1 97.38 99 ALA A O 1
ATOM 780 N N . ILE A 1 100 ? 2.088 -4.195 -13.336 1 97.88 100 ILE A N 1
ATOM 781 C CA . ILE A 1 100 ? 2.543 -5.191 -14.297 1 97.88 100 ILE A CA 1
ATOM 782 C C . ILE A 1 100 ? 3.752 -5.938 -13.734 1 97.88 100 ILE A C 1
ATOM 784 O O . ILE A 1 100 ? 4.688 -5.316 -13.227 1 97.88 100 ILE A O 1
ATOM 788 N N . THR A 1 101 ? 3.725 -7.23 -13.898 1 97.19 101 THR A N 1
ATOM 789 C CA . THR A 1 101 ? 4.762 -8.016 -13.234 1 97.19 101 THR A CA 1
ATOM 790 C C . THR A 1 101 ? 5.352 -9.047 -14.188 1 97.19 101 THR A C 1
ATOM 792 O O . THR A 1 101 ? 4.766 -9.344 -15.234 1 97.19 101 THR A O 1
ATOM 795 N N . SER A 1 102 ? 6.535 -9.609 -13.938 1 91.75 102 SER A N 1
ATOM 796 C CA . SER A 1 102 ? 7.195 -10.648 -14.711 1 91.75 102 SER A CA 1
ATOM 797 C C . SER A 1 102 ? 7.039 -12.016 -14.055 1 91.75 102 SER A C 1
ATOM 799 O O . SER A 1 102 ? 7.559 -13.016 -14.547 1 91.75 102 SER A O 1
ATOM 801 N N . GLY A 1 103 ? 6.316 -12.156 -13.008 1 83.62 103 GLY A N 1
ATOM 802 C CA . GLY A 1 103 ? 6.18 -13.43 -12.32 1 83.62 103 GLY A CA 1
ATOM 803 C C . GLY A 1 103 ? 5.098 -14.312 -12.898 1 83.62 103 GLY A C 1
ATOM 804 O O . GLY A 1 103 ? 4.938 -14.391 -14.125 1 83.62 103 GLY A O 1
ATOM 805 N N . ASP A 1 104 ? 4.457 -15.023 -12.039 1 82.94 104 ASP A N 1
ATOM 806 C CA . ASP A 1 104 ? 3.492 -16.047 -12.445 1 82.94 104 ASP A CA 1
ATOM 807 C C . ASP A 1 104 ? 2.314 -15.414 -13.188 1 82.94 104 ASP A C 1
ATOM 809 O O . ASP A 1 104 ? 1.646 -16.094 -13.977 1 82.94 104 ASP A O 1
ATOM 813 N N . HIS A 1 105 ? 2.115 -14.086 -12.914 1 94.19 105 HIS A N 1
ATOM 814 C CA . HIS A 1 105 ? 0.979 -13.414 -13.523 1 94.19 105 HIS A CA 1
ATOM 815 C C . HIS A 1 105 ? 1.412 -12.117 -14.211 1 94.19 105 HIS A C 1
ATOM 817 O O . HIS A 1 105 ? 2.354 -11.461 -13.766 1 94.19 105 HIS A O 1
ATOM 823 N N . ASP A 1 106 ? 0.717 -11.742 -15.273 1 97.69 106 ASP A N 1
ATOM 824 C CA . ASP A 1 106 ? 1.048 -10.555 -16.047 1 97.69 106 ASP A CA 1
ATOM 825 C C . ASP A 1 106 ? 0.717 -9.281 -15.273 1 97.69 106 ASP A C 1
ATOM 827 O O . ASP A 1 106 ? 1.399 -8.266 -15.422 1 97.69 106 ASP A O 1
ATOM 831 N N . ILE A 1 107 ? -0.397 -9.344 -14.547 1 98.12 107 ILE A N 1
ATOM 832 C CA . ILE A 1 107 ? -0.873 -8.211 -13.758 1 98.12 107 ILE A CA 1
ATOM 833 C C . ILE A 1 107 ? -1.181 -8.656 -12.336 1 98.12 107 ILE A C 1
ATOM 835 O O . ILE A 1 107 ? -1.738 -9.742 -12.125 1 98.12 107 ILE A O 1
ATOM 839 N N . MET A 1 108 ? -0.793 -7.852 -11.375 1 97.12 108 MET A N 1
ATOM 840 C CA . MET A 1 108 ? -1.211 -8.016 -9.984 1 97.12 108 MET A CA 1
ATOM 841 C C . MET A 1 108 ? -2.096 -6.855 -9.539 1 97.12 108 MET A C 1
ATOM 843 O O . MET A 1 108 ? -1.763 -5.691 -9.773 1 97.12 108 MET A O 1
ATOM 847 N N . ALA A 1 109 ? -3.223 -7.184 -8.922 1 97.5 109 ALA A N 1
ATOM 848 C CA . ALA A 1 109 ? -4.164 -6.168 -8.453 1 97.5 109 ALA A CA 1
ATOM 849 C C . ALA A 1 109 ? -4.594 -6.445 -7.016 1 97.5 109 ALA A C 1
ATOM 851 O O . ALA A 1 109 ? -4.84 -7.598 -6.645 1 97.5 109 ALA A O 1
ATOM 852 N N . LEU A 1 110 ? -4.547 -5.465 -6.211 1 96.56 110 LEU A N 1
ATOM 853 C CA . LEU A 1 110 ? -5.234 -5.516 -4.926 1 96.56 110 LEU A CA 1
ATOM 854 C C . LEU A 1 110 ? -6.688 -5.078 -5.066 1 96.56 110 LEU A C 1
ATOM 856 O O . LEU A 1 110 ? -6.961 -3.943 -5.469 1 96.56 110 LEU A O 1
ATOM 860 N N . ILE A 1 111 ? -7.57 -5.949 -4.734 1 97.88 111 ILE A N 1
ATOM 861 C CA . ILE A 1 111 ? -8.992 -5.703 -4.953 1 97.88 111 ILE A CA 1
ATOM 862 C C . ILE A 1 111 ? -9.734 -5.746 -3.621 1 97.88 111 ILE A C 1
ATOM 864 O O . ILE A 1 111 ? -9.531 -6.66 -2.818 1 97.88 111 ILE A O 1
ATOM 868 N N . TRP A 1 112 ? -10.562 -4.762 -3.377 1 97.5 112 TRP A N 1
ATOM 869 C CA . TRP A 1 112 ? -11.461 -4.715 -2.225 1 97.5 112 TRP A CA 1
ATOM 870 C C . TRP A 1 112 ? -12.898 -4.996 -2.643 1 97.5 112 TRP A C 1
ATOM 872 O O . TRP A 1 112 ? -13.383 -4.441 -3.633 1 97.5 112 TRP A O 1
ATOM 882 N N . ALA A 1 113 ? -13.531 -5.852 -1.965 1 98 113 ALA A N 1
ATOM 883 C CA . ALA A 1 113 ? -14.938 -6.172 -2.186 1 98 113 ALA A CA 1
ATOM 884 C C . ALA A 1 113 ? -15.711 -6.188 -0.87 1 98 113 ALA A C 1
ATOM 886 O O . ALA A 1 113 ? -15.141 -6.477 0.186 1 98 113 ALA A O 1
ATOM 887 N N . ARG A 1 114 ? -17.031 -5.871 -0.926 1 97.06 114 ARG A N 1
ATOM 888 C CA . ARG A 1 114 ? -17.859 -5.824 0.272 1 97.06 114 ARG A CA 1
ATOM 889 C C . ARG A 1 114 ? -18.062 -7.219 0.851 1 97.06 114 ARG A C 1
ATOM 891 O O . ARG A 1 114 ? -18.188 -7.383 2.066 1 97.06 114 ARG A O 1
ATOM 898 N N . ASP A 1 115 ? -18.109 -8.172 -0.051 1 96.94 115 ASP A N 1
ATOM 899 C CA . ASP A 1 115 ? -18.281 -9.57 0.33 1 96.94 115 ASP A CA 1
ATOM 900 C C . ASP A 1 115 ? -17.844 -10.5 -0.797 1 96.94 115 ASP A C 1
ATOM 902 O O . ASP A 1 115 ? -17.344 -10.047 -1.825 1 96.94 115 ASP A O 1
ATOM 906 N N . SER A 1 116 ? -18.078 -11.742 -0.514 1 96.75 116 SER A N 1
ATOM 907 C CA . SER A 1 116 ? -17.625 -12.742 -1.478 1 96.75 116 SER A CA 1
ATOM 908 C C . SER A 1 116 ? -18.438 -12.68 -2.766 1 96.75 116 SER A C 1
ATOM 910 O O . SER A 1 116 ? -17.922 -12.938 -3.852 1 96.75 116 SER A O 1
ATOM 912 N N . GLU A 1 117 ? -19.656 -12.289 -2.643 1 97.88 117 GLU A N 1
ATOM 913 C CA . GLU A 1 117 ? -20.5 -12.164 -3.824 1 97.88 117 GLU A CA 1
ATOM 914 C C . GLU A 1 117 ? -20.016 -11.039 -4.734 1 97.88 117 GLU A C 1
ATOM 916 O O . GLU A 1 117 ? -19.953 -11.211 -5.953 1 97.88 117 GLU A O 1
ATOM 921 N N . GLU A 1 118 ? -19.734 -9.914 -4.133 1 98 118 GLU A N 1
ATOM 922 C CA . GLU A 1 118 ? -19.203 -8.805 -4.93 1 98 118 GLU A CA 1
ATOM 923 C C . GLU A 1 118 ? -17.875 -9.164 -5.57 1 98 118 GLU A C 1
ATOM 925 O O . GLU A 1 118 ? -17.609 -8.805 -6.719 1 98 118 GLU A O 1
ATOM 930 N N . LEU A 1 119 ? -17.016 -9.891 -4.828 1 98 119 LEU A N 1
ATOM 931 C CA . LEU A 1 119 ? -15.734 -10.297 -5.398 1 98 119 LEU A CA 1
ATOM 932 C C . LEU A 1 119 ? -15.938 -11.195 -6.609 1 98 119 LEU A C 1
ATOM 934 O O . LEU A 1 119 ? -15.258 -11.039 -7.629 1 98 119 LEU A O 1
ATOM 938 N N . ARG A 1 120 ? -16.875 -12.094 -6.445 1 97.5 120 ARG A N 1
ATOM 939 C CA . ARG A 1 120 ? -17.188 -12.977 -7.562 1 97.5 120 ARG A CA 1
ATOM 940 C C . ARG A 1 120 ? -17.641 -12.172 -8.781 1 97.5 120 ARG A C 1
ATOM 942 O O . ARG A 1 120 ? -17.203 -12.438 -9.906 1 97.5 120 ARG A O 1
ATOM 949 N N . ARG A 1 121 ? -18.453 -11.156 -8.617 1 98.25 121 ARG A N 1
ATOM 950 C CA . ARG A 1 121 ? -18.922 -10.312 -9.711 1 98.25 121 ARG A CA 1
ATOM 951 C C . ARG A 1 121 ? -17.781 -9.531 -10.336 1 98.25 121 ARG A C 1
ATOM 953 O O . ARG A 1 121 ? -17.719 -9.383 -11.562 1 98.25 121 ARG A O 1
ATOM 960 N N . ILE A 1 122 ? -16.922 -9.07 -9.469 1 98.38 122 ILE A N 1
ATOM 961 C CA . ILE A 1 122 ? -15.742 -8.344 -9.938 1 98.38 122 ILE A CA 1
ATOM 962 C C . ILE A 1 122 ? -14.883 -9.258 -10.812 1 98.38 122 ILE A C 1
ATOM 964 O O . ILE A 1 122 ? -14.461 -8.859 -11.898 1 98.38 122 ILE A O 1
ATOM 968 N N . HIS A 1 123 ? -14.672 -10.461 -10.352 1 97.94 123 HIS A N 1
ATOM 969 C CA . HIS A 1 123 ? -13.875 -11.422 -11.109 1 97.94 123 HIS A CA 1
ATOM 970 C C . HIS A 1 123 ? -14.531 -11.734 -12.453 1 97.94 123 HIS A C 1
ATOM 972 O O . HIS A 1 123 ? -13.844 -11.852 -13.469 1 97.94 123 HIS A O 1
ATOM 978 N N . GLU A 1 124 ? -15.828 -11.867 -12.414 1 97.81 124 GLU A N 1
ATOM 979 C CA . GLU A 1 124 ? -16.562 -12.117 -13.648 1 97.81 124 GLU A CA 1
ATOM 980 C C . GLU A 1 124 ? -16.406 -10.953 -14.625 1 97.81 124 GLU A C 1
ATOM 982 O O . GLU A 1 124 ? -16.172 -11.172 -15.82 1 97.81 124 GLU A O 1
ATOM 987 N N . GLU A 1 125 ? -16.531 -9.773 -14.109 1 98.12 125 GLU A N 1
ATOM 988 C CA . GLU A 1 125 ? -16.344 -8.578 -14.93 1 98.12 125 GLU A CA 1
ATOM 989 C C . GLU A 1 125 ? -14.953 -8.562 -15.57 1 98.12 125 GLU A C 1
ATOM 991 O O . GLU A 1 125 ? -14.82 -8.312 -16.766 1 98.12 125 GLU A O 1
ATOM 996 N N . ILE A 1 126 ? -13.938 -8.883 -14.789 1 98.31 126 ILE A N 1
ATOM 997 C CA . ILE A 1 126 ? -12.562 -8.852 -15.266 1 98.31 126 ILE A CA 1
ATOM 998 C C . ILE A 1 126 ? -12.352 -9.961 -16.297 1 98.31 126 ILE A C 1
ATOM 1000 O O . ILE A 1 126 ? -11.703 -9.75 -17.328 1 98.31 126 ILE A O 1
ATOM 1004 N N . SER A 1 127 ? -12.93 -11.109 -16.031 1 97.56 127 SER A N 1
ATOM 1005 C CA . SER A 1 127 ? -12.766 -12.258 -16.922 1 97.56 127 SER A CA 1
ATOM 1006 C C . SER A 1 127 ? -13.367 -11.984 -18.297 1 97.56 127 SER A C 1
ATOM 1008 O O . SER A 1 127 ? -12.953 -12.578 -19.281 1 97.56 127 SER A O 1
ATOM 1010 N N . ARG A 1 128 ? -14.297 -11.062 -18.328 1 97.25 128 ARG A N 1
ATOM 1011 C CA . ARG A 1 128 ? -14.984 -10.766 -19.578 1 97.25 128 ARG A CA 1
ATOM 1012 C C . ARG A 1 128 ? -14.219 -9.734 -20.391 1 97.25 128 ARG A C 1
ATOM 1014 O O . ARG A 1 128 ? -14.555 -9.477 -21.562 1 97.25 128 ARG A O 1
ATOM 1021 N N . MET A 1 129 ? -13.25 -9.148 -19.828 1 97.44 129 MET A N 1
ATOM 1022 C CA . MET A 1 129 ? -12.438 -8.203 -20.594 1 97.44 129 MET A CA 1
ATOM 1023 C C . MET A 1 129 ? -11.672 -8.922 -21.703 1 97.44 129 MET A C 1
ATOM 1025 O O . MET A 1 129 ? -11.094 -9.984 -21.484 1 97.44 129 MET A O 1
ATOM 1029 N N . PRO A 1 130 ? -11.656 -8.359 -22.875 1 97.25 130 PRO A N 1
ATOM 1030 C CA . PRO A 1 130 ? -10.898 -8.984 -23.953 1 97.25 130 PRO A CA 1
ATOM 1031 C C . PRO A 1 130 ? -9.438 -9.219 -23.594 1 97.25 130 PRO A C 1
ATOM 1033 O O . PRO A 1 130 ? -8.773 -8.32 -23.062 1 97.25 130 PRO A O 1
ATOM 1036 N N . GLY A 1 131 ? -8.992 -10.5 -23.797 1 97.81 131 GLY A N 1
ATOM 1037 C CA . GLY A 1 131 ? -7.582 -10.797 -23.625 1 97.81 131 GLY A CA 1
ATOM 1038 C C . GLY A 1 131 ? -7.27 -11.43 -22.281 1 97.81 131 GLY A C 1
ATOM 1039 O O . GLY A 1 131 ? -6.18 -11.977 -22.094 1 97.81 131 GLY A O 1
ATOM 1040 N N . VAL A 1 132 ? -8.211 -11.367 -21.328 1 98.5 132 VAL A N 1
ATOM 1041 C CA . VAL A 1 132 ? -7.98 -11.984 -20.031 1 98.5 132 VAL A CA 1
ATOM 1042 C C . VAL A 1 132 ? -8.086 -13.5 -20.156 1 98.5 132 VAL A C 1
ATOM 1044 O O . VAL A 1 132 ? -9.07 -14.023 -20.672 1 98.5 132 VAL A O 1
ATOM 1047 N N . LYS A 1 133 ? -7.086 -14.117 -19.703 1 98.06 133 LYS A N 1
ATOM 1048 C CA . LYS A 1 133 ? -7.023 -15.57 -19.812 1 98.06 133 LYS A CA 1
ATOM 1049 C C . LYS A 1 133 ? -7.402 -16.25 -18.5 1 98.06 133 LYS A C 1
ATOM 1051 O O . LYS A 1 133 ? -8.102 -17.266 -18.484 1 98.06 133 LYS A O 1
ATOM 1056 N N . ARG A 1 134 ? -6.938 -15.688 -17.453 1 96.88 134 ARG A N 1
ATOM 1057 C CA . ARG A 1 134 ? -7.078 -16.344 -16.156 1 96.88 134 ARG A CA 1
ATOM 1058 C C . ARG A 1 134 ? -7.043 -15.336 -15.016 1 96.88 134 ARG A C 1
ATOM 1060 O O . ARG A 1 134 ? -6.297 -14.352 -15.07 1 96.88 134 ARG A O 1
ATOM 1067 N N . ILE A 1 135 ? -7.836 -15.586 -14.047 1 96.88 135 ILE A N 1
ATOM 1068 C CA . ILE A 1 135 ? -7.848 -14.812 -12.812 1 96.88 135 ILE A CA 1
ATOM 1069 C C . ILE A 1 135 ? -7.469 -15.711 -11.641 1 96.88 135 ILE A C 1
ATOM 1071 O O . ILE A 1 135 ? -8.055 -16.781 -11.453 1 96.88 135 ILE A O 1
ATOM 1075 N N . CYS A 1 136 ? -6.531 -15.312 -10.844 1 95.38 136 CYS A N 1
ATOM 1076 C CA . CYS A 1 136 ? -6.02 -16.094 -9.727 1 95.38 136 CYS A CA 1
ATOM 1077 C C . CYS A 1 136 ? -6.047 -15.297 -8.438 1 95.38 136 CYS A C 1
ATOM 1079 O O . CYS A 1 136 ? -5.059 -14.656 -8.07 1 95.38 136 CYS A O 1
ATOM 1081 N N . PRO A 1 137 ? -7.098 -15.367 -7.715 1 95.25 137 PRO A N 1
ATOM 1082 C CA . PRO A 1 137 ? -7.219 -14.57 -6.492 1 95.25 137 PRO A CA 1
ATOM 1083 C C . PRO A 1 137 ? -6.5 -15.203 -5.301 1 95.25 137 PRO A C 1
ATOM 1085 O O . PRO A 1 137 ? -6.492 -16.422 -5.16 1 95.25 137 PRO A O 1
ATOM 1088 N N . ALA A 1 138 ? -5.855 -14.445 -4.516 1 95.69 138 ALA A N 1
ATOM 1089 C CA . ALA A 1 138 ? -5.363 -14.773 -3.182 1 95.69 138 ALA A CA 1
ATOM 1090 C C . ALA A 1 138 ? -6.051 -13.914 -2.121 1 95.69 138 ALA A C 1
ATOM 1092 O O . ALA A 1 138 ? -5.703 -12.75 -1.935 1 95.69 138 ALA A O 1
ATOM 1093 N N . ILE A 1 139 ? -6.988 -14.547 -1.422 1 97.38 139 ILE A N 1
ATOM 1094 C CA . ILE A 1 139 ? -7.758 -13.82 -0.416 1 97.38 139 ILE A CA 1
ATOM 1095 C C . ILE A 1 139 ? -6.891 -13.57 0.816 1 97.38 139 ILE A C 1
ATOM 1097 O O . ILE A 1 139 ? -6.195 -14.469 1.287 1 97.38 139 ILE A O 1
ATOM 1101 N N . VAL A 1 140 ? -6.926 -12.359 1.292 1 97.25 140 VAL A N 1
ATOM 1102 C CA . VAL A 1 140 ? -6.156 -12.008 2.479 1 97.25 140 VAL A CA 1
ATOM 1103 C C . VAL A 1 140 ? -6.879 -12.5 3.73 1 97.25 140 VAL A C 1
ATOM 1105 O O . VAL A 1 140 ? -8.008 -12.086 4.008 1 97.25 140 VAL A O 1
ATOM 1108 N N . LEU A 1 141 ? -6.223 -13.352 4.387 1 96.31 141 LEU A N 1
ATOM 1109 C CA . LEU A 1 141 ? -6.785 -13.867 5.633 1 96.31 141 LEU A CA 1
ATOM 1110 C C . LEU A 1 141 ? -6.355 -13.008 6.816 1 96.31 141 LEU A C 1
ATOM 1112 O O . LEU A 1 141 ? -7.121 -12.828 7.77 1 96.31 141 LEU A O 1
ATOM 1116 N N . GLU A 1 142 ? -5.148 -12.508 6.695 1 95.25 142 GLU A N 1
ATOM 1117 C CA . GLU A 1 142 ? -4.574 -11.672 7.742 1 95.25 142 GLU A CA 1
ATOM 1118 C C . GLU A 1 142 ? -3.498 -10.742 7.184 1 95.25 142 GLU A C 1
ATOM 1120 O O . GLU A 1 142 ? -2.633 -11.18 6.422 1 95.25 142 GLU A O 1
ATOM 1125 N N . THR A 1 143 ? -3.65 -9.531 7.492 1 94.38 143 THR A N 1
ATOM 1126 C CA . THR A 1 143 ? -2.607 -8.57 7.145 1 94.38 143 THR A CA 1
ATOM 1127 C C . THR A 1 143 ? -1.64 -8.383 8.305 1 94.38 143 THR A C 1
ATOM 1129 O O . THR A 1 143 ? -2.059 -8.062 9.422 1 94.38 143 THR A O 1
ATOM 1132 N N . LEU A 1 144 ? -0.361 -8.5 8.031 1 95.19 144 LEU A N 1
ATOM 1133 C CA . LEU A 1 144 ? 0.628 -8.414 9.102 1 95.19 144 LEU A CA 1
ATOM 1134 C C . LEU A 1 144 ? 1.478 -7.156 8.953 1 95.19 144 LEU A C 1
ATOM 1136 O O . LEU A 1 144 ? 2.094 -6.699 9.914 1 95.19 144 LEU A O 1
ATOM 1140 N N . LYS A 1 145 ? 1.645 -6.68 7.797 1 91.88 145 LYS A N 1
ATOM 1141 C CA . LYS A 1 145 ? 2.264 -5.406 7.453 1 91.88 145 LYS A CA 1
ATOM 1142 C C . LYS A 1 145 ? 1.51 -4.715 6.32 1 91.88 145 LYS A C 1
ATOM 1144 O O . LYS A 1 145 ? 1.121 -5.359 5.344 1 91.88 145 LYS A O 1
ATOM 1149 N N . ASP A 1 146 ? 1.225 -3.449 6.508 1 86.94 146 ASP A N 1
ATOM 1150 C CA . ASP A 1 146 ? 0.436 -2.727 5.516 1 86.94 146 ASP A CA 1
ATOM 1151 C C . ASP A 1 146 ? 1.142 -1.443 5.082 1 86.94 146 ASP A C 1
ATOM 1153 O O . ASP A 1 146 ? 0.616 -0.345 5.277 1 86.94 146 ASP A O 1
ATOM 1157 N N . GLY A 1 147 ? 2.309 -1.529 4.488 1 78.69 147 GLY A N 1
ATOM 1158 C CA . GLY A 1 147 ? 2.994 -0.359 3.965 1 78.69 147 GLY A CA 1
ATOM 1159 C C . GLY A 1 147 ? 4.027 0.206 4.922 1 78.69 147 GLY A C 1
ATOM 1160 O O . GLY A 1 147 ? 3.986 1.392 5.258 1 78.69 147 GLY A O 1
ATOM 1161 N N . ASP A 1 148 ? 4.973 -0.485 5.398 1 77.25 148 ASP A N 1
ATOM 1162 C CA . ASP A 1 148 ? 6.113 -0.03 6.188 1 77.25 148 ASP A CA 1
ATOM 1163 C C . ASP A 1 148 ? 7.27 0.396 5.285 1 77.25 148 ASP A C 1
ATOM 1165 O O . ASP A 1 148 ? 8.258 -0.322 5.16 1 77.25 148 ASP A O 1
ATOM 1169 N N . TRP A 1 149 ? 7.16 1.575 4.688 1 75.56 149 TRP A N 1
ATOM 1170 C CA . TRP A 1 149 ? 8.016 1.979 3.576 1 75.56 149 TRP A CA 1
ATOM 1171 C C . TRP A 1 149 ? 9.391 2.404 4.078 1 75.56 149 TRP A C 1
ATOM 1173 O O . TRP A 1 149 ? 10.383 2.291 3.355 1 75.56 149 TRP A O 1
ATOM 1183 N N . VAL A 1 150 ? 9.383 3.033 5.312 1 76.94 150 VAL A N 1
ATOM 1184 C CA . VAL A 1 150 ? 10.656 3.551 5.801 1 76.94 150 VAL A CA 1
ATOM 1185 C C . VAL A 1 150 ? 10.984 2.934 7.156 1 76.94 150 VAL A C 1
ATOM 1187 O O . VAL A 1 150 ? 10.125 2.863 8.039 1 76.94 150 VAL A O 1
ATOM 1190 N N . MET B 1 1 ? -18.828 0.601 23.266 1 22.94 1 MET B N 1
ATOM 1191 C CA . MET B 1 1 ? -18.969 -0.108 22 1 22.94 1 MET B CA 1
ATOM 1192 C C . MET B 1 1 ? -19.359 0.851 20.875 1 22.94 1 MET B C 1
ATOM 1194 O O . MET B 1 1 ? -20.469 1.367 20.859 1 22.94 1 MET B O 1
ATOM 1198 N N . VAL B 1 2 ? -18.766 1.91 20.672 1 36.66 2 VAL B N 1
ATOM 1199 C CA . VAL B 1 2 ? -19.297 3.133 20.078 1 36.66 2 VAL B CA 1
ATOM 1200 C C . VAL B 1 2 ? -20.141 2.791 18.844 1 36.66 2 VAL B C 1
ATOM 1202 O O . VAL B 1 2 ? -19.797 1.884 18.094 1 36.66 2 VAL B O 1
ATOM 1205 N N . GLY B 1 3 ? -21.344 2.918 18.875 1 34.78 3 GLY B N 1
ATOM 1206 C CA . GLY B 1 3 ? -22.312 2.482 17.875 1 34.78 3 GLY B CA 1
ATOM 1207 C C . GLY B 1 3 ? -21.766 2.521 16.453 1 34.78 3 GLY B C 1
ATOM 1208 O O . GLY B 1 3 ? -21.047 3.449 16.094 1 34.78 3 GLY B O 1
ATOM 1209 N N . LYS B 1 4 ? -21.203 1.467 15.773 1 43.38 4 LYS B N 1
ATOM 1210 C CA . LYS B 1 4 ? -20.812 1.258 14.383 1 43.38 4 LYS B CA 1
ATOM 1211 C C . LYS B 1 4 ? -21.516 2.25 13.461 1 43.38 4 LYS B C 1
ATOM 1213 O O . LYS B 1 4 ? -22.359 1.861 12.656 1 43.38 4 LYS B O 1
ATOM 1218 N N . GLY B 1 5 ? -21.766 3.477 13.898 1 53.88 5 GLY B N 1
ATOM 1219 C CA . GLY B 1 5 ? -22.594 4.344 13.078 1 53.88 5 GLY B CA 1
ATOM 1220 C C . GLY B 1 5 ? -22.094 4.469 11.648 1 53.88 5 GLY B C 1
ATOM 1221 O O . GLY B 1 5 ? -20.891 4.293 11.391 1 53.88 5 GLY B O 1
ATOM 1222 N N . GLU B 1 6 ? -22.891 4.258 10.648 1 76.88 6 GLU B N 1
ATOM 1223 C CA . GLU B 1 6 ? -22.734 4.25 9.195 1 76.88 6 GLU B CA 1
ATOM 1224 C C . GLU B 1 6 ? -22 5.504 8.719 1 76.88 6 GLU B C 1
ATOM 1226 O O . GLU B 1 6 ? -22.266 6.605 9.211 1 76.88 6 GLU B O 1
ATOM 1231 N N . LEU B 1 7 ? -20.734 5.336 8.211 1 90 7 LEU B N 1
ATOM 1232 C CA . LEU B 1 7 ? -20.078 6.445 7.527 1 90 7 LEU B CA 1
ATOM 1233 C C . LEU B 1 7 ? -21.047 7.18 6.609 1 90 7 LEU B C 1
ATOM 1235 O O . LEU B 1 7 ? -21.828 6.547 5.891 1 90 7 LEU B O 1
ATOM 1239 N N . ASP B 1 8 ? -21.094 8.438 6.836 1 92.25 8 ASP B N 1
ATOM 1240 C CA . ASP B 1 8 ? -21.969 9.195 5.934 1 92.25 8 ASP B CA 1
ATOM 1241 C C . ASP B 1 8 ? -21.156 9.867 4.832 1 92.25 8 ASP B C 1
ATOM 1243 O O . ASP B 1 8 ? -19.969 9.602 4.68 1 92.25 8 ASP B O 1
ATOM 1247 N N . GLU B 1 9 ? -21.828 10.617 4.062 1 93.06 9 GLU B N 1
ATOM 1248 C CA . GLU B 1 9 ? -21.203 11.234 2.893 1 93.06 9 GLU B CA 1
ATOM 1249 C C . GLU B 1 9 ? -20.078 12.172 3.293 1 93.06 9 GLU B C 1
ATOM 1251 O O . GLU B 1 9 ? -19.047 12.25 2.607 1 93.06 9 GLU B O 1
ATOM 1256 N N . LYS B 1 10 ? -20.266 12.906 4.332 1 95.12 10 LYS B N 1
ATOM 1257 C CA . LYS B 1 10 ? -19.234 13.844 4.77 1 95.12 10 LYS B CA 1
ATOM 1258 C C . LYS B 1 10 ? -17.984 13.109 5.211 1 95.12 10 LYS B C 1
ATOM 1260 O O . LYS B 1 10 ? -16.859 13.555 4.941 1 95.12 10 LYS B O 1
ATOM 1265 N N . ASP B 1 11 ? -18.188 11.969 5.949 1 95.5 11 ASP B N 1
ATOM 1266 C CA . ASP B 1 11 ? -17.047 11.141 6.332 1 95.5 11 ASP B CA 1
ATOM 1267 C C . ASP B 1 11 ? -16.25 10.711 5.105 1 95.5 11 ASP B C 1
ATOM 1269 O O . ASP B 1 11 ? -15.016 10.766 5.113 1 95.5 11 ASP B O 1
ATOM 1273 N N . MET B 1 12 ? -16.984 10.367 4.082 1 94.38 12 MET B N 1
ATOM 1274 C CA . MET B 1 12 ? -16.328 9.883 2.871 1 94.38 12 MET B CA 1
ATOM 1275 C C . MET B 1 12 ? -15.555 11 2.184 1 94.38 12 MET B C 1
ATOM 1277 O O . MET B 1 12 ? -14.477 10.773 1.631 1 94.38 12 MET B O 1
ATOM 1281 N N . VAL B 1 13 ? -16.062 12.133 2.176 1 94.81 13 VAL B N 1
ATOM 1282 C CA . VAL B 1 13 ? -15.391 13.281 1.592 1 94.81 13 VAL B CA 1
ATOM 1283 C C . VAL B 1 13 ? -14.102 13.57 2.363 1 94.81 13 VAL B C 1
ATOM 1285 O O . VAL B 1 13 ? -13.055 13.828 1.763 1 94.81 13 VAL B O 1
ATOM 1288 N N . ILE B 1 14 ? -14.203 13.492 3.648 1 96.88 14 ILE B N 1
ATOM 1289 C CA . ILE B 1 14 ? -13.047 13.719 4.504 1 96.88 14 ILE B CA 1
ATOM 1290 C C . ILE B 1 14 ? -11.969 12.68 4.191 1 96.88 14 ILE B C 1
ATOM 1292 O O . ILE B 1 14 ? -10.805 13.023 3.992 1 96.88 14 ILE B O 1
ATOM 1296 N N . LEU B 1 15 ? -12.375 11.438 4.141 1 96.44 15 LEU B N 1
ATOM 1297 C CA . LEU B 1 15 ? -11.438 10.352 3.871 1 96.44 15 LEU B CA 1
ATOM 1298 C C . LEU B 1 15 ? -10.789 10.516 2.498 1 96.44 15 LEU B C 1
ATOM 1300 O O . LEU B 1 15 ? -9.586 10.305 2.344 1 96.44 15 LEU B O 1
ATOM 1304 N N . ALA B 1 16 ? -11.609 10.883 1.558 1 94.5 16 ALA B N 1
ATOM 1305 C CA . ALA B 1 16 ? -11.094 11.102 0.208 1 94.5 16 ALA B CA 1
ATOM 1306 C C . ALA B 1 16 ? -10.07 12.234 0.187 1 94.5 16 ALA B C 1
ATOM 1308 O O . ALA B 1 16 ? -9.016 12.109 -0.439 1 94.5 16 ALA B O 1
ATOM 1309 N N . ALA B 1 17 ? -10.359 13.289 0.86 1 95.81 17 ALA B N 1
ATOM 1310 C CA . ALA B 1 17 ? -9.461 14.438 0.912 1 95.81 17 ALA B CA 1
ATOM 1311 C C . ALA B 1 17 ? -8.148 14.07 1.598 1 95.81 17 ALA B C 1
ATOM 1313 O O . ALA B 1 17 ? -7.066 14.398 1.097 1 95.81 17 ALA B O 1
ATOM 1314 N N . LEU B 1 18 ? -8.242 13.391 2.705 1 96.44 18 LEU B N 1
ATOM 1315 C CA . LEU B 1 18 ? -7.059 12.977 3.451 1 96.44 18 LEU B CA 1
ATOM 1316 C C . LEU B 1 18 ? -6.223 11.984 2.646 1 96.44 18 LEU B C 1
ATOM 1318 O O . LEU B 1 18 ? -4.996 11.984 2.734 1 96.44 18 LEU B O 1
ATOM 1322 N N . SER B 1 19 ? -6.895 11.117 1.896 1 95.12 19 SER B N 1
ATOM 1323 C CA . SER B 1 19 ? -6.195 10.148 1.053 1 95.12 19 SER B CA 1
ATOM 1324 C C . SER B 1 19 ? -5.406 10.844 -0.049 1 95.12 19 SER B C 1
ATOM 1326 O O . SER B 1 19 ? -4.344 10.367 -0.454 1 95.12 19 SER B O 1
ATOM 1328 N N . ARG B 1 20 ? -5.914 11.961 -0.466 1 93.75 20 ARG B N 1
ATOM 1329 C CA . ARG B 1 20 ? -5.23 12.734 -1.494 1 93.75 20 ARG B CA 1
ATOM 1330 C C . ARG B 1 20 ? -4.098 13.562 -0.896 1 93.75 20 ARG B C 1
ATOM 1332 O O . ARG B 1 20 ? -3.039 13.711 -1.513 1 93.75 20 ARG B O 1
ATOM 1339 N N . ASN B 1 21 ? -4.398 14.047 0.243 1 96.38 21 ASN B N 1
ATOM 1340 C CA . ASN B 1 21 ? -3.408 14.805 1.001 1 96.38 21 ASN B CA 1
ATOM 1341 C C . ASN B 1 21 ? -3.686 14.742 2.5 1 96.38 21 ASN B C 1
ATOM 1343 O O . ASN B 1 21 ? -4.512 15.5 3.014 1 96.38 21 ASN B O 1
ATOM 1347 N N . ALA B 1 22 ? -2.895 13.961 3.143 1 96.44 22 ALA B N 1
ATOM 1348 C CA . ALA B 1 22 ? -3.105 13.75 4.57 1 96.44 22 ALA B CA 1
ATOM 1349 C C . ALA B 1 22 ? -2.816 15.016 5.367 1 96.44 22 ALA B C 1
ATOM 1351 O O . ALA B 1 22 ? -3.164 15.109 6.547 1 96.44 22 ALA B O 1
ATOM 1352 N N . ARG B 1 23 ? -2.223 16 4.789 1 96.31 23 ARG B N 1
ATOM 1353 C CA . ARG B 1 23 ? -1.838 17.219 5.496 1 96.31 23 ARG B CA 1
ATOM 1354 C C . ARG B 1 23 ? -2.848 18.328 5.258 1 96.31 23 ARG B C 1
ATOM 1356 O O . ARG B 1 23 ? -2.635 19.469 5.676 1 96.31 23 ARG B O 1
ATOM 1363 N N . VAL B 1 24 ? -3.898 18.062 4.535 1 96.38 24 VAL B N 1
ATOM 1364 C CA . VAL B 1 24 ? -4.926 19.078 4.285 1 96.38 24 VAL B CA 1
ATOM 1365 C C . VAL B 1 24 ? -5.398 19.656 5.613 1 96.38 24 VAL B C 1
ATOM 1367 O O . VAL B 1 24 ? -5.574 18.938 6.594 1 96.38 24 VAL B O 1
ATOM 1370 N N . SER B 1 25 ? -5.609 20.953 5.652 1 96 25 SER B N 1
ATOM 1371 C CA . SER B 1 25 ? -5.988 21.625 6.891 1 96 25 SER B CA 1
ATOM 1372 C C . SER B 1 25 ? -7.461 21.391 7.223 1 96 25 SER B C 1
ATOM 1374 O O . SER B 1 25 ? -8.273 21.156 6.328 1 96 25 SER B O 1
ATOM 1376 N N . TYR B 1 26 ? -7.723 21.438 8.5 1 96.19 26 TYR B N 1
ATOM 1377 C CA . TYR B 1 26 ? -9.109 21.328 8.93 1 96.19 26 TYR B CA 1
ATOM 1378 C C . TYR B 1 26 ? -9.961 22.438 8.336 1 96.19 26 TYR B C 1
ATOM 1380 O O . TYR B 1 26 ? -11.117 22.219 7.969 1 96.19 26 TYR B O 1
ATOM 1388 N N . THR B 1 27 ? -9.336 23.609 8.148 1 96.75 27 THR B N 1
ATOM 1389 C CA . THR B 1 27 ? -10.039 24.75 7.586 1 96.75 27 THR B CA 1
ATOM 1390 C C . THR B 1 27 ? -10.422 24.5 6.129 1 96.75 27 THR B C 1
ATOM 1392 O O . THR B 1 27 ? -11.539 24.797 5.715 1 96.75 27 THR B O 1
ATOM 1395 N N . GLU B 1 28 ? -9.547 23.984 5.363 1 96.94 28 GLU B N 1
ATOM 1396 C CA . GLU B 1 28 ? -9.836 23.656 3.971 1 96.94 28 GLU B CA 1
ATOM 1397 C C . GLU B 1 28 ? -10.93 22.594 3.869 1 96.94 28 GLU B C 1
ATOM 1399 O O . GLU B 1 28 ? -11.82 22.688 3.021 1 96.94 28 GLU B O 1
ATOM 1404 N N . LEU B 1 29 ? -10.875 21.609 4.719 1 97.19 29 LEU B N 1
ATOM 1405 C CA . LEU B 1 29 ? -11.898 20.562 4.742 1 97.19 29 LEU B CA 1
ATOM 1406 C C . LEU B 1 29 ? -13.258 21.141 5.105 1 97.19 29 LEU B C 1
ATOM 1408 O O . LEU B 1 29 ? -14.273 20.781 4.512 1 97.19 29 LEU B O 1
ATOM 1412 N N . ALA B 1 30 ? -13.227 22 6.102 1 97.12 30 ALA B N 1
ATOM 1413 C CA . ALA B 1 30 ? -14.453 22.672 6.543 1 97.12 30 ALA B CA 1
ATOM 1414 C C . ALA B 1 30 ? -15.102 23.438 5.395 1 97.12 30 ALA B C 1
ATOM 1416 O O . ALA B 1 30 ? -16.312 23.344 5.184 1 97.12 30 ALA B O 1
ATOM 1417 N N . LYS B 1 31 ? -14.289 24.172 4.637 1 97.12 31 LYS B N 1
ATOM 1418 C CA . LYS B 1 31 ? -14.766 24.938 3.482 1 97.12 31 LYS B CA 1
ATOM 1419 C C . LYS B 1 31 ? -15.359 24 2.424 1 97.12 31 LYS B C 1
ATOM 1421 O O . LYS B 1 31 ? -16.438 24.266 1.899 1 97.12 31 LYS B O 1
ATOM 1426 N N . GLN B 1 32 ? -14.711 22.938 2.18 1 95.06 32 GLN B N 1
ATOM 1427 C CA . GLN B 1 32 ? -15.141 21.984 1.173 1 95.06 32 GLN B CA 1
ATOM 1428 C C . GLN B 1 32 ? -16.484 21.344 1.556 1 95.06 32 GLN B C 1
ATOM 1430 O O . GLN B 1 32 ? -17.312 21.062 0.69 1 95.06 32 GLN B O 1
ATOM 1435 N N . LEU B 1 33 ? -16.703 21.141 2.818 1 96 33 LEU B N 1
ATOM 1436 C CA . LEU B 1 33 ? -17.859 20.391 3.303 1 96 33 LEU B CA 1
ATOM 1437 C C . LEU B 1 33 ? -18.984 21.328 3.723 1 96 33 LEU B C 1
ATOM 1439 O O . LEU B 1 33 ? -20.125 20.891 3.902 1 96 33 LEU B O 1
ATOM 1443 N N . GLY B 1 34 ? -18.641 22.578 3.883 1 96.31 34 GLY B N 1
ATOM 1444 C CA . GLY B 1 34 ? -19.641 23.516 4.367 1 96.31 34 GLY B CA 1
ATOM 1445 C C . GLY B 1 34 ? -20 23.312 5.824 1 96.31 34 GLY B C 1
ATOM 1446 O O . GLY B 1 34 ? -21.172 23.391 6.199 1 96.31 34 GLY B O 1
ATOM 1447 N N . ILE B 1 35 ? -19.062 22.938 6.625 1 96.69 35 ILE B N 1
ATOM 1448 C CA . ILE B 1 35 ? -19.25 22.781 8.062 1 96.69 35 ILE B CA 1
ATOM 1449 C C . ILE B 1 35 ? -18.141 23.5 8.82 1 96.69 35 ILE B C 1
ATOM 1451 O O . ILE B 1 35 ? -17.25 24.109 8.203 1 96.69 35 ILE B O 1
ATOM 1455 N N . SER B 1 36 ? -18.219 23.5 10.141 1 96.69 36 SER B N 1
ATOM 1456 C CA . SER B 1 36 ? -17.234 24.203 10.953 1 96.69 36 SER B CA 1
ATOM 1457 C C . SER B 1 36 ? -15.961 23.391 11.117 1 96.69 36 SER B C 1
ATOM 1459 O O . SER B 1 36 ? -15.977 22.172 10.961 1 96.69 36 SER B O 1
ATOM 1461 N N . ASP B 1 37 ? -14.898 24.094 11.5 1 96.75 37 ASP B N 1
ATOM 1462 C CA . ASP B 1 37 ? -13.641 23.422 11.82 1 96.75 37 ASP B CA 1
ATOM 1463 C C . ASP B 1 37 ? -13.828 22.422 12.945 1 96.75 37 ASP B C 1
ATOM 1465 O O . ASP B 1 37 ? -13.281 21.312 12.898 1 96.75 37 ASP B O 1
ATOM 1469 N N . VAL B 1 38 ? -14.57 22.812 13.945 1 97.25 38 VAL B N 1
ATOM 1470 C CA . VAL B 1 38 ? -14.797 21.969 15.117 1 97.25 38 VAL B CA 1
ATOM 1471 C C . VAL B 1 38 ? -15.508 20.688 14.695 1 97.25 38 VAL B C 1
ATOM 1473 O O . VAL B 1 38 ? -15.164 19.594 15.164 1 97.25 38 VAL B O 1
ATOM 1476 N N . ALA B 1 39 ? -16.453 20.781 13.789 1 97.31 39 ALA B N 1
ATOM 1477 C CA . ALA B 1 39 ? -17.188 19.625 13.289 1 97.31 39 ALA B CA 1
ATOM 1478 C C . ALA B 1 39 ? -16.25 18.672 12.531 1 97.31 39 ALA B C 1
ATOM 1480 O O . ALA B 1 39 ? -16.344 17.453 12.672 1 97.31 39 ALA B O 1
ATOM 1481 N N . VAL B 1 40 ? -15.391 19.25 11.672 1 97.56 40 VAL B N 1
ATOM 1482 C CA . VAL B 1 40 ? -14.422 18.453 10.93 1 97.56 40 VAL B CA 1
ATOM 1483 C C . VAL B 1 40 ? -13.516 17.703 11.906 1 97.56 40 VAL B C 1
ATOM 1485 O O . VAL B 1 40 ? -13.305 16.5 11.75 1 97.56 40 VAL B O 1
ATOM 1488 N N . ILE B 1 41 ? -13.047 18.391 12.891 1 97.25 41 ILE B N 1
ATOM 1489 C CA . ILE B 1 41 ? -12.141 17.812 13.875 1 97.25 41 ILE B CA 1
ATOM 1490 C C . ILE B 1 41 ? -12.836 16.656 14.586 1 97.25 41 ILE B C 1
ATOM 1492 O O . ILE B 1 41 ? -12.25 15.57 14.742 1 97.25 41 ILE B O 1
ATOM 1496 N N . LYS B 1 42 ? -14 16.828 14.977 1 97.38 42 LYS B N 1
ATOM 1497 C CA . LYS B 1 42 ? -14.758 15.797 15.672 1 97.38 42 LYS B CA 1
ATOM 1498 C C . LYS B 1 42 ? -14.938 14.57 14.781 1 97.38 42 LYS B C 1
ATOM 1500 O O . LYS B 1 42 ? -14.812 13.438 15.25 1 97.38 42 LYS B O 1
ATOM 1505 N N . ARG B 1 43 ? -15.258 14.859 13.562 1 97.25 43 ARG B N 1
ATOM 1506 C CA . ARG B 1 43 ? -15.469 13.758 12.633 1 97.25 43 ARG B CA 1
ATOM 1507 C C . ARG B 1 43 ? -14.18 12.969 12.414 1 97.25 43 ARG B C 1
ATOM 1509 O O . ARG B 1 43 ? -14.188 11.734 12.414 1 97.25 43 ARG B O 1
ATOM 1516 N N . ILE B 1 44 ? -13.117 13.648 12.195 1 97.5 44 ILE B N 1
ATOM 1517 C CA . ILE B 1 44 ? -11.836 12.984 11.984 1 97.5 44 ILE B CA 1
ATOM 1518 C C . ILE B 1 44 ? -11.461 12.172 13.227 1 97.5 44 ILE B C 1
ATOM 1520 O O . ILE B 1 44 ? -11.039 11.016 13.117 1 97.5 44 ILE B O 1
ATOM 1524 N N . ARG B 1 45 ? -11.625 12.789 14.406 1 97.12 45 ARG B N 1
ATOM 1525 C CA . ARG B 1 45 ? -11.352 12.078 15.648 1 97.12 45 ARG B CA 1
ATOM 1526 C C . ARG B 1 45 ? -12.195 10.82 15.758 1 97.12 45 ARG B C 1
ATOM 1528 O O . ARG B 1 45 ? -11.711 9.773 16.203 1 97.12 45 ARG B O 1
ATOM 1535 N N . ARG B 1 46 ? -13.375 10.953 15.422 1 96.75 46 ARG B N 1
ATOM 1536 C CA . ARG B 1 46 ? -14.273 9.805 15.438 1 96.75 46 ARG B CA 1
ATOM 1537 C C . ARG B 1 46 ? -13.781 8.711 14.484 1 96.75 46 ARG B C 1
ATOM 1539 O O . ARG B 1 46 ? -13.773 7.531 14.844 1 96.75 46 ARG B O 1
ATOM 1546 N N . LEU B 1 47 ? -13.406 9.117 13.25 1 97.19 47 LEU B N 1
ATOM 1547 C CA . LEU B 1 47 ? -12.906 8.18 12.25 1 97.19 47 LEU B CA 1
ATOM 1548 C C . LEU B 1 47 ? -11.648 7.473 12.758 1 97.19 47 LEU B C 1
ATOM 1550 O O . LEU B 1 47 ? -11.445 6.285 12.484 1 97.19 47 LEU B O 1
ATOM 1554 N N . GLU B 1 48 ? -10.82 8.195 13.484 1 96.81 48 GLU B N 1
ATOM 1555 C CA . GLU B 1 48 ? -9.625 7.621 14.094 1 96.81 48 GLU B CA 1
ATOM 1556 C C . GLU B 1 48 ? -9.992 6.645 15.211 1 96.81 48 GLU B C 1
ATOM 1558 O O . GLU B 1 48 ? -9.469 5.531 15.266 1 96.81 48 GLU B O 1
ATOM 1563 N N . GLN B 1 49 ? -10.93 7.004 16.062 1 95.81 49 GLN B N 1
ATOM 1564 C CA . GLN B 1 49 ? -11.336 6.191 17.203 1 95.81 49 GLN B CA 1
ATOM 1565 C C . GLN B 1 49 ? -12.016 4.902 16.75 1 95.81 49 GLN B C 1
ATOM 1567 O O . GLN B 1 49 ? -11.852 3.855 17.375 1 95.81 49 GLN B O 1
ATOM 1572 N N . LEU B 1 50 ? -12.688 5.039 15.617 1 94.44 50 LEU B N 1
ATOM 1573 C CA . LEU B 1 50 ? -13.383 3.883 15.062 1 94.44 50 LEU B CA 1
ATOM 1574 C C . LEU B 1 50 ? -12.414 2.963 14.328 1 94.44 50 LEU B C 1
ATOM 1576 O O . LEU B 1 50 ? -12.789 1.875 13.891 1 94.44 50 LEU B O 1
ATOM 1580 N N . GLY B 1 51 ? -11.211 3.451 14.102 1 94.06 51 GLY B N 1
ATOM 1581 C CA . GLY B 1 51 ? -10.203 2.645 13.438 1 94.06 51 GLY B CA 1
ATOM 1582 C C . GLY B 1 51 ? -10.289 2.709 11.922 1 94.06 51 GLY B C 1
ATOM 1583 O O . GLY B 1 51 ? -9.656 1.919 11.227 1 94.06 51 GLY B O 1
ATOM 1584 N N . VAL B 1 52 ? -11.156 3.562 11.406 1 95.56 52 VAL B N 1
ATOM 1585 C CA . VAL B 1 52 ? -11.25 3.746 9.961 1 95.56 52 VAL B CA 1
ATOM 1586 C C . VAL B 1 52 ? -9.93 4.285 9.422 1 95.56 52 VAL B C 1
ATOM 1588 O O . VAL B 1 52 ? -9.383 3.752 8.445 1 95.56 52 VAL B O 1
ATOM 1591 N N . ILE B 1 53 ? -9.5 5.344 10.047 1 95.94 53 ILE B N 1
ATOM 1592 C CA . ILE B 1 53 ? -8.164 5.852 9.758 1 95.94 53 ILE B CA 1
ATOM 1593 C C . ILE B 1 53 ? -7.141 5.164 10.656 1 95.94 53 ILE B C 1
ATOM 1595 O O . ILE B 1 53 ? -7.156 5.352 11.883 1 95.94 53 ILE B O 1
ATOM 1599 N N . LYS B 1 54 ? -6.289 4.473 10.102 1 93.5 54 LYS B N 1
ATOM 1600 C CA . LYS B 1 54 ? -5.316 3.715 10.875 1 93.5 54 LYS B CA 1
ATOM 1601 C C . LYS B 1 54 ? -4.023 4.508 11.062 1 93.5 54 LYS B C 1
ATOM 1603 O O . LYS B 1 54 ? -3.361 4.391 12.094 1 93.5 54 LYS B O 1
ATOM 1608 N N . ARG B 1 55 ? -3.68 5.266 10.008 1 94.06 55 ARG B N 1
ATOM 1609 C CA . ARG B 1 55 ? -2.393 5.953 10.047 1 94.06 55 ARG B CA 1
ATOM 1610 C C . ARG B 1 55 ? -2.338 7.07 9.008 1 94.06 55 ARG B C 1
ATOM 1612 O O . ARG B 1 55 ? -2.924 6.957 7.93 1 94.06 55 ARG B O 1
ATOM 1619 N N . TYR B 1 56 ? -1.762 8.148 9.414 1 95.88 56 TYR B N 1
ATOM 1620 C CA . TYR B 1 56 ? -1.313 9.156 8.453 1 95.88 56 TYR B CA 1
ATOM 1621 C C . TYR B 1 56 ? 0.112 8.875 7.996 1 95.88 56 TYR B C 1
ATOM 1623 O O . TYR B 1 56 ? 1.026 8.766 8.812 1 95.88 56 TYR B O 1
ATOM 1631 N N . THR B 1 57 ? 0.271 8.766 6.707 1 95.25 57 THR B N 1
ATOM 1632 C CA . THR B 1 57 ? 1.57 8.297 6.234 1 95.25 57 THR B CA 1
ATOM 1633 C C . THR B 1 57 ? 1.93 8.953 4.902 1 95.25 57 THR B C 1
ATOM 1635 O O . THR B 1 57 ? 1.309 9.938 4.5 1 95.25 57 THR B O 1
ATOM 1638 N N . ILE B 1 58 ? 3.029 8.469 4.309 1 94.75 58 ILE B N 1
ATOM 1639 C CA . ILE B 1 58 ? 3.469 8.961 3.006 1 94.75 58 ILE B CA 1
ATOM 1640 C C . ILE B 1 58 ? 3.68 7.781 2.057 1 94.75 58 ILE B C 1
ATOM 1642 O O . ILE B 1 58 ? 3.949 6.66 2.496 1 94.75 58 ILE B O 1
ATOM 1646 N N . VAL B 1 59 ? 3.48 8 0.846 1 92.81 59 VAL B N 1
ATOM 1647 C CA . VAL B 1 59 ? 3.926 7.109 -0.221 1 92.81 59 VAL B CA 1
ATOM 1648 C C . VAL B 1 59 ? 5.285 7.566 -0.744 1 92.81 59 VAL B C 1
ATOM 1650 O O . VAL B 1 59 ? 5.469 8.742 -1.071 1 92.81 59 VAL B O 1
ATOM 1653 N N . VAL B 1 60 ? 6.211 6.664 -0.777 1 94.06 60 VAL B N 1
ATOM 1654 C CA . VAL B 1 60 ? 7.551 7.016 -1.234 1 94.06 60 VAL B CA 1
ATOM 1655 C C . VAL B 1 60 ? 7.895 6.215 -2.488 1 94.06 60 VAL B C 1
ATOM 1657 O O . VAL B 1 60 ? 7.305 5.16 -2.74 1 94.06 60 VAL B O 1
ATOM 1660 N N . ASP B 1 61 ? 8.773 6.754 -3.252 1 93 61 ASP B N 1
ATOM 166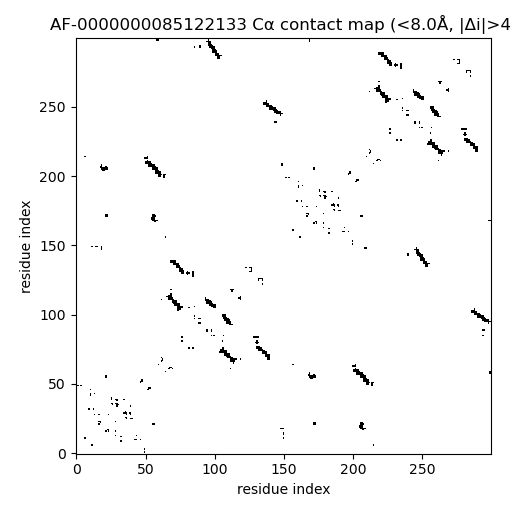1 C CA . ASP B 1 61 ? 9.305 6.066 -4.426 1 93 61 ASP B CA 1
ATOM 1662 C C . ASP B 1 61 ? 10.484 5.176 -4.055 1 93 61 ASP B C 1
ATOM 1664 O O . ASP B 1 61 ? 11.562 5.672 -3.715 1 93 61 ASP B O 1
ATOM 1668 N N . PRO B 1 62 ? 10.281 3.865 -4.152 1 94.25 62 PRO B N 1
ATOM 1669 C CA . PRO B 1 62 ? 11.398 2.986 -3.779 1 94.25 62 PRO B CA 1
ATOM 1670 C C . PRO B 1 62 ? 12.672 3.291 -4.555 1 94.25 62 PRO B C 1
ATOM 1672 O O . PRO B 1 62 ? 13.766 3.268 -3.98 1 94.25 62 PRO B O 1
ATOM 1675 N N . LYS B 1 63 ? 12.539 3.586 -5.801 1 93.88 63 LYS B N 1
ATOM 1676 C CA . LYS B 1 63 ? 13.711 3.863 -6.629 1 93.88 63 LYS B CA 1
ATOM 1677 C C . LYS B 1 63 ? 14.477 5.082 -6.113 1 93.88 63 LYS B C 1
ATOM 1679 O O . LYS B 1 63 ? 15.703 5.07 -6.062 1 93.88 63 LYS B O 1
ATOM 1684 N N . ALA B 1 64 ? 13.758 6.086 -5.715 1 92.38 64 ALA B N 1
ATOM 1685 C CA . ALA B 1 64 ? 14.367 7.301 -5.191 1 92.38 64 ALA B CA 1
ATOM 1686 C C . ALA B 1 64 ? 15.086 7.031 -3.871 1 92.38 64 ALA B C 1
ATOM 1688 O O . ALA B 1 64 ? 15.953 7.801 -3.461 1 92.38 64 ALA B O 1
ATOM 1689 N N . LEU B 1 65 ? 14.703 5.922 -3.203 1 92.75 65 LEU B N 1
ATOM 1690 C CA . LEU B 1 65 ? 15.344 5.531 -1.952 1 92.75 65 LEU B CA 1
ATOM 1691 C C . LEU B 1 65 ? 16.469 4.535 -2.205 1 92.75 65 LEU B C 1
ATOM 1693 O O . LEU B 1 65 ? 17.109 4.07 -1.265 1 92.75 65 LEU B O 1
ATOM 1697 N N . GLY B 1 66 ? 16.656 4.203 -3.467 1 92.56 66 GLY B N 1
ATOM 1698 C CA . GLY B 1 66 ? 17.766 3.326 -3.836 1 92.56 66 GLY B CA 1
ATOM 1699 C C . GLY B 1 66 ? 17.344 1.881 -4.02 1 92.56 66 GLY B C 1
ATOM 1700 O O . GLY B 1 66 ? 18.172 1.004 -4.227 1 92.56 66 GLY B O 1
ATOM 1701 N N . TYR B 1 67 ? 16.062 1.637 -3.891 1 95.56 67 TYR B N 1
ATOM 1702 C CA . TYR B 1 67 ? 15.531 0.296 -4.125 1 95.56 67 TYR B CA 1
ATOM 1703 C C . TYR B 1 67 ? 15.062 0.142 -5.566 1 95.56 67 TYR B C 1
ATOM 1705 O O . TYR B 1 67 ? 13.938 0.533 -5.902 1 95.56 67 TYR B O 1
ATOM 1713 N N . ASN B 1 68 ? 15.766 -0.544 -6.352 1 96.81 68 ASN B N 1
ATOM 1714 C CA . ASN B 1 68 ? 15.523 -0.584 -7.793 1 96.81 68 ASN B CA 1
ATOM 1715 C C . ASN B 1 68 ? 14.734 -1.823 -8.195 1 96.81 68 ASN B C 1
ATOM 1717 O O . ASN B 1 68 ? 14.336 -1.965 -9.352 1 96.81 68 ASN B O 1
ATOM 1721 N N . VAL B 1 69 ? 14.516 -2.703 -7.195 1 97.19 69 VAL B N 1
ATOM 1722 C CA . VAL B 1 69 ? 13.742 -3.91 -7.469 1 97.19 69 VAL B CA 1
ATOM 1723 C C . VAL B 1 69 ? 12.641 -4.062 -6.422 1 97.19 69 VAL B C 1
ATOM 1725 O O . VAL B 1 69 ? 12.906 -4.035 -5.219 1 97.19 69 VAL B O 1
ATOM 1728 N N . VAL B 1 70 ? 11.477 -4.117 -6.906 1 96.81 70 VAL B N 1
ATOM 1729 C CA . VAL B 1 70 ? 10.305 -4.367 -6.078 1 96.81 70 VAL B CA 1
ATOM 1730 C C . VAL B 1 70 ? 9.641 -5.672 -6.508 1 96.81 70 VAL B C 1
ATOM 1732 O O . VAL B 1 70 ? 9.469 -5.926 -7.703 1 96.81 70 VAL B O 1
ATOM 1735 N N . SER B 1 71 ? 9.289 -6.52 -5.539 1 97.06 71 SER B N 1
ATOM 1736 C CA . SER B 1 71 ? 8.742 -7.832 -5.871 1 97.06 71 SER B CA 1
ATOM 1737 C C . SER B 1 71 ? 7.551 -8.172 -4.984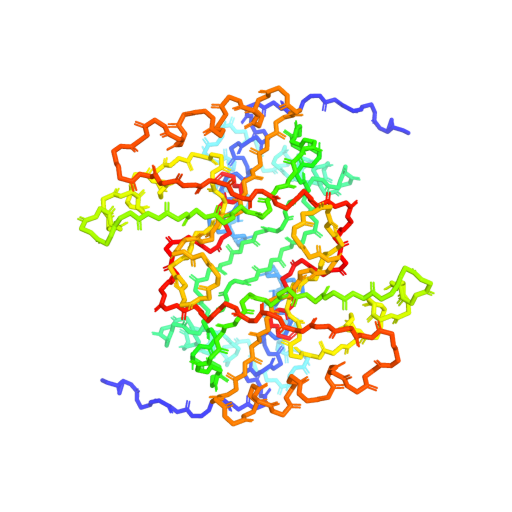 1 97.06 71 SER B C 1
ATOM 1739 O O . SER B 1 71 ? 7.625 -8.055 -3.76 1 97.06 71 SER B O 1
ATOM 1741 N N . TYR B 1 72 ? 6.445 -8.516 -5.633 1 96.31 72 TYR B N 1
ATOM 1742 C CA . TYR B 1 72 ? 5.445 -9.297 -4.914 1 96.31 72 TYR B CA 1
ATOM 1743 C C . TYR B 1 72 ? 5.844 -10.766 -4.84 1 96.31 72 TYR B C 1
ATOM 1745 O O . TYR B 1 72 ? 5.895 -11.453 -5.863 1 96.31 72 TYR B O 1
ATOM 1753 N N . THR B 1 73 ? 6.059 -11.234 -3.66 1 96.88 73 THR B N 1
ATOM 1754 C CA . THR B 1 73 ? 6.637 -12.57 -3.523 1 96.88 73 THR B CA 1
ATOM 1755 C C . THR B 1 73 ? 5.684 -13.492 -2.771 1 96.88 73 THR B C 1
ATOM 1757 O O . THR B 1 73 ? 5.332 -13.234 -1.619 1 96.88 73 THR B O 1
ATOM 1760 N N . GLY B 1 74 ? 5.238 -14.531 -3.479 1 96.75 74 GLY B N 1
ATOM 1761 C CA . GLY B 1 74 ? 4.543 -15.617 -2.807 1 96.75 74 GLY B CA 1
ATOM 1762 C C . GLY B 1 74 ? 5.48 -16.578 -2.1 1 96.75 74 GLY B C 1
ATOM 1763 O O . GLY B 1 74 ? 6.547 -16.906 -2.619 1 96.75 74 GLY B O 1
ATOM 1764 N N . ILE B 1 75 ? 5.129 -16.984 -0.932 1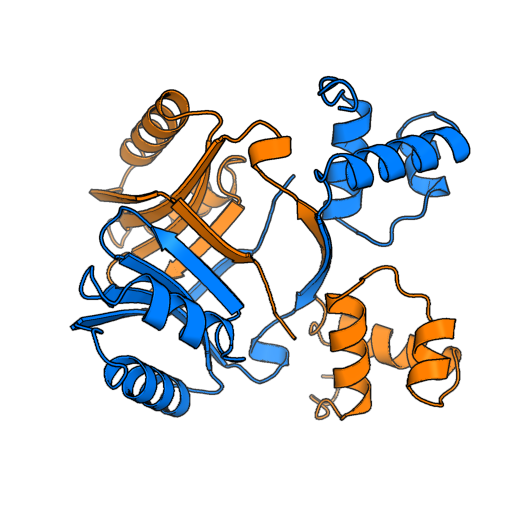 98.06 75 ILE B N 1
ATOM 1765 C CA . ILE B 1 75 ? 5.93 -17.906 -0.137 1 98.06 75 ILE B CA 1
ATOM 1766 C C . ILE B 1 75 ? 5.055 -19.062 0.349 1 98.06 75 ILE B C 1
ATOM 1768 O O . ILE B 1 75 ? 4.043 -18.844 1.021 1 98.06 75 ILE B O 1
ATOM 1772 N N . ASP B 1 76 ? 5.43 -20.203 -0.038 1 98 76 ASP B N 1
ATOM 1773 C CA . ASP B 1 76 ? 4.746 -21.422 0.413 1 98 76 ASP B CA 1
ATOM 1774 C C . ASP B 1 76 ? 5.445 -22.031 1.625 1 98 76 ASP B C 1
ATOM 1776 O O . ASP B 1 76 ? 6.668 -22.203 1.622 1 98 76 ASP B O 1
ATOM 1780 N N . VAL B 1 77 ? 4.715 -22.312 2.557 1 98.06 77 VAL B N 1
ATOM 1781 C CA . VAL B 1 77 ? 5.27 -22.734 3.84 1 98.06 77 VAL B CA 1
ATOM 1782 C C . VAL B 1 77 ? 4.52 -23.953 4.352 1 98.06 77 VAL B C 1
ATOM 1784 O O . VAL B 1 77 ? 3.324 -24.109 4.094 1 98.06 77 VAL B O 1
ATOM 1787 N N . GLU B 1 78 ? 5.23 -24.859 5.027 1 97.69 78 GLU B N 1
ATOM 1788 C CA . GLU B 1 78 ? 4.559 -25.938 5.742 1 97.69 78 GLU B CA 1
ATOM 1789 C C . GLU B 1 78 ? 3.572 -25.391 6.77 1 97.69 78 GLU B C 1
ATOM 1791 O O . GLU B 1 78 ? 3.877 -24.422 7.477 1 97.69 78 GLU B O 1
ATOM 1796 N N . PRO B 1 79 ? 2.439 -26.031 6.844 1 96.19 79 PRO B N 1
ATOM 1797 C CA . PRO B 1 79 ? 1.375 -25.5 7.699 1 96.19 79 PRO B CA 1
ATOM 1798 C C . PRO B 1 79 ? 1.835 -25.266 9.141 1 96.19 79 PRO B C 1
ATOM 1800 O O . PRO B 1 79 ? 1.499 -24.25 9.742 1 96.19 79 PRO B O 1
ATOM 1803 N N . GLU B 1 80 ? 2.619 -26.109 9.641 1 97.25 80 GLU B N 1
ATOM 1804 C CA . GLU B 1 80 ? 3.02 -26.016 11.039 1 97.25 80 GLU B CA 1
ATOM 1805 C C . GLU B 1 80 ? 3.996 -24.875 11.266 1 97.25 80 GLU B C 1
ATOM 1807 O O . GLU B 1 80 ? 4.254 -24.484 12.406 1 97.25 80 GLU B O 1
ATOM 1812 N N . HIS B 1 81 ? 4.512 -24.281 10.148 1 97.94 81 HIS B N 1
ATOM 1813 C CA . HIS B 1 81 ? 5.516 -23.234 10.273 1 97.94 81 HIS B CA 1
ATOM 1814 C C . HIS B 1 81 ? 4.969 -21.891 9.797 1 97.94 81 HIS B C 1
ATOM 1816 O O . HIS B 1 81 ? 5.691 -20.891 9.773 1 97.94 81 HIS B O 1
ATOM 1822 N N . LEU B 1 82 ? 3.725 -21.859 9.469 1 97.62 82 LEU B N 1
ATOM 1823 C CA . LEU B 1 82 ? 3.133 -20.672 8.852 1 97.62 82 LEU B CA 1
ATOM 1824 C C . LEU B 1 82 ? 3.332 -19.453 9.734 1 97.62 82 LEU B C 1
ATOM 1826 O O . LEU B 1 82 ? 3.912 -18.453 9.297 1 97.62 82 LEU B O 1
ATOM 1830 N N . LEU B 1 83 ? 2.99 -19.547 10.977 1 97.19 83 LEU B N 1
ATOM 1831 C CA . LEU B 1 83 ? 3.031 -18.391 11.867 1 97.19 83 LEU B CA 1
ATOM 1832 C C . LEU B 1 83 ? 4.473 -18 12.195 1 97.19 83 LEU B C 1
ATOM 1834 O O . LEU B 1 83 ? 4.801 -16.828 12.289 1 97.19 83 LEU B O 1
ATOM 1838 N N . THR B 1 84 ? 5.277 -18.984 12.367 1 97.62 84 THR B N 1
ATOM 1839 C CA . THR B 1 84 ? 6.676 -18.719 12.68 1 97.62 84 THR B CA 1
ATOM 1840 C C . THR B 1 84 ? 7.367 -17.984 11.531 1 97.62 84 THR B C 1
ATOM 1842 O O . THR B 1 84 ? 8.062 -17 11.742 1 97.62 84 THR B O 1
ATOM 1845 N N . VAL B 1 85 ? 7.152 -18.453 10.32 1 98.25 85 VAL B N 1
ATOM 1846 C CA . VAL B 1 85 ? 7.746 -17.828 9.148 1 98.25 85 VAL B CA 1
ATOM 1847 C C . VAL B 1 85 ? 7.184 -16.422 8.969 1 98.25 85 VAL B C 1
ATOM 1849 O O . VAL B 1 85 ? 7.938 -15.461 8.75 1 98.25 85 VAL B O 1
ATOM 1852 N N . ALA B 1 86 ? 5.855 -16.266 9.078 1 98.19 86 ALA B N 1
ATOM 1853 C CA . ALA B 1 86 ? 5.203 -14.977 8.93 1 98.19 86 ALA B CA 1
ATOM 1854 C C . ALA B 1 86 ? 5.742 -13.969 9.938 1 98.19 86 ALA B C 1
ATOM 1856 O O . ALA B 1 86 ? 6.023 -12.82 9.594 1 98.19 86 ALA B O 1
ATOM 1857 N N . ASN B 1 87 ? 5.918 -14.422 11.172 1 97.69 87 ASN B N 1
ATOM 1858 C CA . ASN B 1 87 ? 6.418 -13.555 12.234 1 97.69 87 ASN B CA 1
ATOM 1859 C C . ASN B 1 87 ? 7.863 -13.133 11.977 1 97.69 87 ASN B C 1
ATOM 1861 O O . ASN B 1 87 ? 8.242 -11.992 12.258 1 97.69 87 ASN B O 1
ATOM 1865 N N . GLU B 1 88 ? 8.664 -14.008 11.516 1 97.94 88 GLU B N 1
ATOM 1866 C CA . GLU B 1 88 ? 10.047 -13.68 11.18 1 97.94 88 GLU B CA 1
ATOM 1867 C C . GLU B 1 88 ? 10.109 -12.656 10.047 1 97.94 88 GLU B C 1
ATOM 1869 O O . GLU B 1 88 ? 10.883 -11.703 10.102 1 97.94 88 GLU B O 1
ATOM 1874 N N . LEU B 1 89 ? 9.312 -12.914 9.023 1 98.19 89 LEU B N 1
ATOM 1875 C CA . LEU B 1 89 ? 9.273 -12.016 7.879 1 98.19 89 LEU B CA 1
ATOM 1876 C C . LEU B 1 89 ? 8.812 -10.625 8.297 1 98.19 89 LEU B C 1
ATOM 1878 O O . LEU B 1 89 ? 9.281 -9.617 7.758 1 98.19 89 LEU B O 1
ATOM 1882 N N . ARG B 1 90 ? 7.891 -10.594 9.234 1 97.31 90 ARG B N 1
ATOM 1883 C CA . ARG B 1 90 ? 7.328 -9.336 9.719 1 97.31 90 ARG B CA 1
ATOM 1884 C C . ARG B 1 90 ? 8.414 -8.43 10.273 1 97.31 90 ARG B C 1
ATOM 1886 O O . ARG B 1 90 ? 8.312 -7.199 10.188 1 97.31 90 ARG B O 1
ATOM 1893 N N . LYS B 1 91 ? 9.492 -8.938 10.742 1 96.31 91 LYS B N 1
ATOM 1894 C CA . LYS B 1 91 ? 10.57 -8.195 11.383 1 96.31 91 LYS B CA 1
ATOM 1895 C C . LYS B 1 91 ? 11.578 -7.68 10.359 1 96.31 91 LYS B C 1
ATOM 1897 O O . LYS B 1 91 ? 12.453 -6.875 10.688 1 96.31 91 LYS B O 1
ATOM 1902 N N . LYS B 1 92 ? 11.508 -8.203 9.18 1 97.19 92 LYS B N 1
ATOM 1903 C CA . LYS B 1 92 ? 12.5 -7.871 8.164 1 97.19 92 LYS B CA 1
ATOM 1904 C C . LYS B 1 92 ? 12.211 -6.512 7.535 1 97.19 92 LYS B C 1
ATOM 1906 O O . LYS B 1 92 ? 11.102 -6.27 7.051 1 97.19 92 LYS B O 1
ATOM 1911 N N . GLU B 1 93 ? 13.18 -5.656 7.426 1 93.62 93 GLU B N 1
ATOM 1912 C CA . GLU B 1 93 ? 13.031 -4.297 6.906 1 93.62 93 GLU B CA 1
ATOM 1913 C C . GLU B 1 93 ? 12.734 -4.309 5.41 1 93.62 93 GLU B C 1
ATOM 1915 O O . GLU B 1 93 ? 12.07 -3.406 4.898 1 93.62 93 GLU B O 1
ATOM 1920 N N . TYR B 1 94 ? 13.234 -5.324 4.715 1 96.5 94 TYR B N 1
ATOM 1921 C CA . TYR B 1 94 ? 13.039 -5.363 3.27 1 96.5 94 TYR B CA 1
ATOM 1922 C C . TYR B 1 94 ? 11.609 -5.758 2.926 1 96.5 94 TYR B C 1
ATOM 1924 O O . TYR B 1 94 ? 11.195 -5.672 1.767 1 96.5 94 TYR B O 1
ATOM 1932 N N . VAL B 1 95 ? 10.844 -6.27 3.943 1 97.75 95 VAL B N 1
ATOM 1933 C CA . VAL B 1 95 ? 9.438 -6.586 3.748 1 97.75 95 VAL B CA 1
ATOM 1934 C C . VAL B 1 95 ? 8.586 -5.348 4.031 1 97.75 95 VAL B C 1
ATOM 1936 O O . VAL B 1 95 ? 8.586 -4.828 5.148 1 97.75 95 VAL B O 1
ATOM 1939 N N . LYS B 1 96 ? 7.836 -4.926 3.053 1 94.94 96 LYS B N 1
ATOM 1940 C CA . LYS B 1 96 ? 7.082 -3.684 3.186 1 94.94 96 LYS B CA 1
ATOM 1941 C C . LYS B 1 96 ? 5.594 -3.963 3.393 1 94.94 96 LYS B C 1
ATOM 1943 O O . LYS B 1 96 ? 4.887 -3.158 4 1 94.94 96 LYS B O 1
ATOM 1948 N N . MET B 1 97 ? 5.121 -5.027 2.822 1 94.81 97 MET B N 1
ATOM 1949 C CA . MET B 1 97 ? 3.779 -5.562 3.02 1 94.81 97 MET B CA 1
ATOM 1950 C C . MET B 1 97 ? 3.826 -7.066 3.27 1 94.81 97 MET B C 1
ATOM 1952 O O . MET B 1 97 ? 4.664 -7.77 2.697 1 94.81 97 MET B O 1
ATOM 1956 N N . LEU B 1 98 ? 2.947 -7.555 4.105 1 97.12 98 LEU B N 1
ATOM 1957 C CA . LEU B 1 98 ? 2.936 -8.969 4.48 1 97.12 98 LEU B CA 1
ATOM 1958 C C . LEU B 1 98 ? 1.521 -9.43 4.812 1 97.12 98 LEU B C 1
ATOM 1960 O O . LEU B 1 98 ? 0.831 -8.797 5.617 1 97.12 98 LEU B O 1
ATOM 1964 N N . ALA B 1 99 ? 1.111 -10.484 4.223 1 97.31 99 ALA B N 1
ATOM 1965 C CA . ALA B 1 99 ? -0.231 -11 4.484 1 97.31 99 ALA B CA 1
ATOM 1966 C C . ALA B 1 99 ? -0.27 -12.523 4.359 1 97.31 99 ALA B C 1
ATOM 1968 O O . ALA B 1 99 ? 0.438 -13.102 3.531 1 97.31 99 ALA B O 1
ATOM 1969 N N . ILE B 1 100 ? -1.06 -13.148 5.172 1 97.88 100 ILE B N 1
ATOM 1970 C CA . ILE B 1 100 ? -1.423 -14.547 4.992 1 97.88 100 ILE B CA 1
ATOM 1971 C C . ILE B 1 100 ? -2.6 -14.656 4.023 1 97.88 100 ILE B C 1
ATOM 1973 O O . ILE B 1 100 ? -3.588 -13.93 4.156 1 97.88 100 ILE B O 1
ATOM 1977 N N . THR B 1 101 ? -2.484 -15.578 3.117 1 97.19 101 THR B N 1
ATOM 1978 C CA . THR B 1 101 ? -3.492 -15.625 2.062 1 97.19 101 THR B CA 1
ATOM 1979 C C . THR B 1 101 ? -3.982 -17.047 1.84 1 97.19 101 THR B C 1
ATOM 1981 O O . THR B 1 101 ? -3.348 -18 2.287 1 97.19 101 THR B O 1
ATOM 1984 N N . SER B 1 102 ? -5.145 -17.281 1.208 1 91.75 102 SER B N 1
ATOM 1985 C CA . SER B 1 102 ? -5.715 -18.578 0.868 1 91.75 102 SER B CA 1
ATOM 1986 C C . SER B 1 102 ? -5.48 -18.922 -0.601 1 91.75 102 SER B C 1
ATOM 1988 O O . SER B 1 102 ? -5.918 -19.969 -1.078 1 91.75 102 SER B O 1
ATOM 1990 N N . GLY B 1 103 ? -4.777 -18.141 -1.354 1 83.69 103 GLY B N 1
ATOM 1991 C CA . GLY B 1 103 ? -4.586 -18.391 -2.771 1 83.69 103 GLY B CA 1
ATOM 1992 C C . GLY B 1 103 ? -3.434 -19.328 -3.061 1 83.69 103 GLY B C 1
ATOM 1993 O O . GLY B 1 103 ? -3.234 -20.312 -2.342 1 83.69 103 GLY B O 1
ATOM 1994 N N . ASP B 1 104 ? -2.771 -19.078 -4.137 1 82.81 104 ASP B N 1
ATOM 1995 C CA . ASP B 1 104 ? -1.735 -19.969 -4.645 1 82.81 104 ASP B CA 1
ATOM 1996 C C . ASP B 1 104 ? -0.579 -20.094 -3.654 1 82.81 104 ASP B C 1
ATOM 1998 O O . ASP B 1 104 ? 0.152 -21.078 -3.658 1 82.81 104 ASP B O 1
ATOM 2002 N N . HIS B 1 105 ? -0.478 -19.031 -2.777 1 94.12 105 HIS B N 1
ATOM 2003 C CA . HIS B 1 105 ? 0.632 -19 -1.831 1 94.12 105 HIS B CA 1
ATOM 2004 C C . HIS B 1 105 ? 0.139 -18.75 -0.41 1 94.12 105 HIS B C 1
ATOM 2006 O O . HIS B 1 105 ? -0.86 -18.062 -0.207 1 94.12 105 HIS B O 1
ATOM 2012 N N . ASP B 1 106 ? 0.843 -19.312 0.573 1 97.69 106 ASP B N 1
ATOM 2013 C CA . ASP B 1 106 ? 0.459 -19.188 1.976 1 97.69 106 ASP B CA 1
ATOM 2014 C C . ASP B 1 106 ? 0.683 -17.766 2.482 1 97.69 106 ASP B C 1
ATOM 2016 O O . ASP B 1 106 ? -0.064 -17.281 3.334 1 97.69 106 ASP B O 1
ATOM 2020 N N . ILE B 1 107 ? 1.779 -17.156 2.006 1 98.12 107 ILE B N 1
ATOM 2021 C CA . ILE B 1 107 ? 2.158 -15.812 2.408 1 98.12 107 ILE B CA 1
ATOM 2022 C C . ILE B 1 107 ? 2.449 -14.969 1.17 1 98.12 107 ILE B C 1
ATOM 2024 O O . ILE B 1 107 ? 3.066 -15.445 0.215 1 98.12 107 ILE B O 1
ATOM 2028 N N . MET B 1 108 ? 1.985 -13.742 1.188 1 97.12 108 MET B N 1
ATOM 2029 C CA . MET B 1 108 ? 2.369 -12.742 0.198 1 97.12 108 MET B CA 1
ATOM 2030 C C . MET B 1 108 ? 3.164 -11.609 0.845 1 97.12 108 MET B C 1
ATOM 2032 O O . MET B 1 108 ? 2.76 -11.07 1.877 1 97.12 108 MET B O 1
ATOM 2036 N N . ALA B 1 109 ? 4.289 -11.273 0.238 1 97.44 109 ALA B N 1
ATOM 2037 C CA . ALA B 1 109 ? 5.148 -10.211 0.754 1 97.44 109 ALA B CA 1
ATOM 2038 C C . ALA B 1 109 ? 5.551 -9.242 -0.355 1 97.44 109 ALA B C 1
ATOM 2040 O O . ALA B 1 109 ? 5.859 -9.664 -1.473 1 97.44 109 ALA B O 1
ATOM 2041 N N . LEU B 1 110 ? 5.43 -8.008 -0.095 1 96.56 110 LEU B N 1
ATOM 2042 C CA . LEU B 1 110 ? 6.082 -7 -0.928 1 96.56 110 LEU B CA 1
ATOM 2043 C C . LEU B 1 110 ? 7.508 -6.742 -0.456 1 96.56 110 LEU B C 1
ATOM 2045 O O . LEU B 1 110 ? 7.727 -6.328 0.685 1 96.56 110 LEU B O 1
ATOM 2049 N N . ILE B 1 111 ? 8.43 -6.969 -1.319 1 97.88 111 ILE B N 1
ATOM 2050 C CA . ILE B 1 111 ? 9.844 -6.898 -0.951 1 97.88 111 ILE B CA 1
ATOM 2051 C C . ILE B 1 111 ? 10.547 -5.844 -1.8 1 97.88 111 ILE B C 1
ATOM 2053 O O . ILE B 1 111 ? 10.375 -5.801 -3.02 1 97.88 111 ILE B O 1
ATOM 2057 N N . TRP B 1 112 ? 11.297 -4.988 -1.163 1 97.44 112 TRP B N 1
ATOM 2058 C CA . TRP B 1 112 ? 12.148 -4.008 -1.825 1 97.44 112 TRP B CA 1
ATOM 2059 C C . TRP B 1 112 ? 13.617 -4.414 -1.737 1 97.44 112 TRP B C 1
ATOM 2061 O O . TRP B 1 112 ? 14.094 -4.809 -0.67 1 97.44 112 TRP B O 1
ATOM 2071 N N . ALA B 1 113 ? 14.289 -4.375 -2.809 1 98 113 ALA B N 1
ATOM 2072 C CA . ALA B 1 113 ? 15.719 -4.66 -2.877 1 98 113 ALA B CA 1
ATOM 2073 C C . ALA B 1 113 ? 16.453 -3.6 -3.697 1 98 113 ALA B C 1
ATOM 2075 O O . ALA B 1 113 ? 15.875 -3.002 -4.609 1 98 113 ALA B O 1
ATOM 2076 N N . ARG B 1 114 ? 17.734 -3.359 -3.375 1 97.06 114 ARG B N 1
ATOM 2077 C CA . ARG B 1 114 ? 18.531 -2.346 -4.07 1 97.06 114 ARG B CA 1
ATOM 2078 C C . ARG B 1 114 ? 18.797 -2.76 -5.512 1 97.06 114 ARG B C 1
ATOM 2080 O O . ARG B 1 114 ? 18.891 -1.909 -6.398 1 97.06 114 ARG B O 1
ATOM 2087 N N . ASP B 1 115 ? 18.938 -4.051 -5.672 1 96.88 115 ASP B N 1
ATOM 2088 C CA . ASP B 1 115 ? 19.188 -4.625 -6.992 1 96.88 115 ASP B CA 1
ATOM 2089 C C . ASP B 1 115 ? 18.844 -6.109 -7.02 1 96.88 115 ASP B C 1
ATOM 2091 O O . ASP B 1 115 ? 18.344 -6.656 -6.035 1 96.88 115 ASP B O 1
ATOM 2095 N N . SER B 1 116 ? 19.141 -6.66 -8.164 1 96.75 116 SER B N 1
ATOM 2096 C CA . SER B 1 116 ? 18.797 -8.062 -8.344 1 96.75 116 SER B CA 1
ATOM 2097 C C . SER B 1 116 ? 19.641 -8.969 -7.457 1 96.75 116 SER B C 1
ATOM 2099 O O . SER B 1 116 ? 19.156 -10.008 -6.988 1 96.75 116 SER B O 1
ATOM 2101 N N . GLU B 1 117 ? 20.828 -8.562 -7.195 1 97.88 117 GLU B N 1
ATOM 2102 C CA . GLU B 1 117 ? 21.703 -9.352 -6.332 1 97.88 117 GLU B CA 1
ATOM 2103 C C . GLU B 1 117 ? 21.172 -9.383 -4.898 1 97.88 117 GLU B C 1
ATOM 2105 O O . GLU B 1 117 ? 21.141 -10.438 -4.266 1 97.88 117 GLU B O 1
ATOM 2110 N N . GLU B 1 118 ? 20.797 -8.219 -4.414 1 98 118 GLU B N 1
ATOM 2111 C CA . GLU B 1 118 ? 20.234 -8.18 -3.066 1 98 118 GLU B CA 1
ATOM 2112 C C . GLU B 1 118 ? 18.938 -8.984 -2.986 1 98 118 GLU B C 1
ATOM 2114 O O . GLU B 1 118 ? 18.688 -9.664 -1.988 1 98 118 GLU B O 1
ATOM 2119 N N . LEU B 1 119 ? 18.109 -8.914 -4.035 1 97.94 119 LEU B N 1
ATOM 2120 C CA . LEU B 1 119 ? 16.875 -9.688 -4.031 1 97.94 119 LEU B CA 1
ATOM 2121 C C . LEU B 1 119 ? 17.172 -11.188 -3.959 1 97.94 119 LEU B C 1
ATOM 2123 O O . LEU B 1 119 ? 16.516 -11.914 -3.215 1 97.94 119 LEU B O 1
ATOM 2127 N N . ARG B 1 120 ? 18.125 -11.562 -4.73 1 97.5 120 ARG B N 1
ATOM 2128 C CA . ARG B 1 120 ? 18.531 -12.961 -4.699 1 97.5 120 ARG B CA 1
ATOM 2129 C C . ARG B 1 120 ? 18.953 -13.375 -3.297 1 97.5 120 ARG B C 1
ATOM 2131 O O . ARG B 1 120 ? 18.562 -14.438 -2.811 1 97.5 120 ARG B O 1
ATOM 2138 N N . ARG B 1 121 ? 19.719 -12.57 -2.596 1 98.25 121 ARG B N 1
ATOM 2139 C CA . ARG B 1 121 ? 20.172 -12.859 -1.238 1 98.25 121 ARG B CA 1
ATOM 2140 C C . ARG B 1 121 ? 19 -12.922 -0.274 1 98.25 121 ARG B C 1
ATOM 2142 O O . ARG B 1 121 ? 18.953 -13.781 0.61 1 98.25 121 ARG B O 1
ATOM 2149 N N . ILE B 1 122 ? 18.094 -12.016 -0.491 1 98.38 122 ILE B N 1
ATOM 2150 C CA . ILE B 1 122 ? 16.891 -12 0.335 1 98.38 122 ILE B CA 1
ATOM 2151 C C . ILE B 1 122 ? 16.109 -13.305 0.154 1 98.38 122 ILE B C 1
ATOM 2153 O O . ILE B 1 122 ? 15.695 -13.93 1.134 1 98.38 122 ILE B O 1
ATOM 2157 N N . HIS B 1 123 ? 15.961 -13.711 -1.083 1 97.88 123 HIS B N 1
ATOM 2158 C CA . HIS B 1 123 ? 15.25 -14.953 -1.373 1 97.88 123 HIS B CA 1
ATOM 2159 C C . HIS B 1 123 ? 15.961 -16.156 -0.757 1 97.88 123 HIS B C 1
ATOM 2161 O O . HIS B 1 123 ? 15.312 -17.062 -0.23 1 97.88 123 HIS B O 1
ATOM 2167 N N . GLU B 1 124 ? 17.266 -16.125 -0.846 1 97.81 124 GLU B N 1
ATOM 2168 C CA . GLU B 1 124 ? 18.047 -17.188 -0.24 1 97.81 124 GLU B CA 1
ATOM 2169 C C . GLU B 1 124 ? 17.844 -17.234 1.272 1 97.81 124 GLU B C 1
ATOM 2171 O O . GLU B 1 124 ? 17.672 -18.312 1.851 1 97.81 124 GLU B O 1
ATOM 2176 N N . GLU B 1 125 ? 17.891 -16.078 1.866 1 98.12 125 GLU B N 1
ATOM 2177 C CA . GLU B 1 125 ? 17.656 -15.984 3.303 1 98.12 125 GLU B CA 1
ATOM 2178 C C . GLU B 1 125 ? 16.281 -16.562 3.676 1 98.12 125 GLU B C 1
ATOM 2180 O O . GLU B 1 125 ? 16.172 -17.344 4.617 1 98.12 125 GLU B O 1
ATOM 2185 N N . ILE B 1 126 ? 15.266 -16.219 2.914 1 98.31 126 ILE B N 1
ATOM 2186 C CA . ILE B 1 126 ? 13.906 -16.656 3.197 1 98.31 126 ILE B CA 1
ATOM 2187 C C . ILE B 1 126 ? 13.797 -18.156 2.98 1 98.31 126 ILE B C 1
ATOM 2189 O O . ILE B 1 126 ? 13.164 -18.859 3.77 1 98.31 126 ILE B O 1
ATOM 2193 N N . SER B 1 127 ? 14.438 -18.625 1.942 1 97.5 127 SER B N 1
ATOM 2194 C CA . SER B 1 127 ? 14.375 -20.047 1.604 1 97.5 127 SER B CA 1
ATOM 2195 C C . SER B 1 127 ? 15 -20.906 2.699 1 97.5 127 SER B C 1
ATOM 2197 O O . SER B 1 127 ? 14.648 -22.078 2.85 1 97.5 127 SER B O 1
ATOM 2199 N N . ARG B 1 128 ? 15.852 -20.312 3.471 1 97.19 128 ARG B N 1
ATOM 2200 C CA . ARG B 1 128 ? 16.562 -21.047 4.512 1 97.19 128 ARG B CA 1
ATOM 2201 C C . ARG B 1 128 ? 15.758 -21.094 5.801 1 97.19 128 ARG B C 1
ATOM 2203 O O . ARG B 1 128 ? 16.109 -21.812 6.738 1 97.19 128 ARG B O 1
ATOM 2210 N N . MET B 1 129 ? 14.742 -20.344 5.875 1 97.44 129 MET B N 1
ATOM 2211 C CA . MET B 1 129 ? 13.891 -20.406 7.059 1 97.44 129 MET B CA 1
ATOM 2212 C C . MET B 1 129 ? 13.211 -21.766 7.18 1 97.44 129 MET B C 1
ATOM 2214 O O . MET B 1 129 ? 12.688 -22.281 6.195 1 97.44 129 MET B O 1
ATOM 2218 N N . PRO B 1 130 ? 13.203 -22.312 8.352 1 97.19 130 PRO B N 1
ATOM 2219 C CA . PRO B 1 130 ? 12.523 -23.594 8.531 1 97.19 130 PRO B CA 1
ATOM 2220 C C . PRO B 1 130 ? 11.062 -23.547 8.078 1 97.19 130 PRO B C 1
ATOM 2222 O O . PRO B 1 130 ? 10.336 -22.609 8.43 1 97.19 130 PRO B O 1
ATOM 2225 N N . GLY B 1 131 ? 10.711 -24.531 7.207 1 97.81 131 GLY B N 1
ATOM 2226 C CA . GLY B 1 131 ? 9.312 -24.672 6.828 1 97.81 131 GLY B CA 1
ATOM 2227 C C . GLY B 1 131 ? 8.992 -24.047 5.484 1 97.81 131 GLY B C 1
ATOM 2228 O O . GLY B 1 131 ? 7.938 -24.297 4.906 1 97.81 131 GLY B O 1
ATOM 2229 N N . VAL B 1 132 ? 9.914 -23.219 4.961 1 98.44 132 VAL B N 1
ATOM 2230 C CA . VAL B 1 132 ? 9.68 -22.609 3.654 1 98.44 132 VAL B CA 1
ATOM 2231 C C . VAL B 1 132 ? 9.883 -23.641 2.555 1 98.44 132 VAL B C 1
ATOM 2233 O O . VAL B 1 132 ? 10.914 -24.312 2.506 1 98.44 132 VAL B O 1
ATOM 2236 N N . LYS B 1 133 ? 8.914 -23.75 1.76 1 98 133 LYS B N 1
ATOM 2237 C CA . LYS B 1 133 ? 8.945 -24.75 0.705 1 98 133 LYS B CA 1
ATOM 2238 C C . LYS B 1 133 ? 9.32 -24.125 -0.638 1 98 133 LYS B C 1
ATOM 2240 O O . LYS B 1 133 ? 10.078 -24.719 -1.41 1 98 133 LYS B O 1
ATOM 2245 N N . ARG B 1 134 ? 8.789 -22.984 -0.883 1 96.81 134 ARG B N 1
ATOM 2246 C CA . ARG B 1 134 ? 8.93 -22.391 -2.207 1 96.81 134 ARG B CA 1
ATOM 2247 C C . ARG B 1 134 ? 8.797 -20.875 -2.143 1 96.81 134 ARG B C 1
ATOM 2249 O O . ARG B 1 134 ? 8 -20.344 -1.363 1 96.81 134 ARG B O 1
ATOM 2256 N N . ILE B 1 135 ? 9.57 -20.234 -2.928 1 96.88 135 ILE B N 1
ATOM 2257 C CA . ILE B 1 135 ? 9.492 -18.781 -3.109 1 96.88 135 ILE B CA 1
ATOM 2258 C C . ILE B 1 135 ? 9.141 -18.469 -4.559 1 96.88 135 ILE B C 1
ATOM 2260 O O . ILE B 1 135 ? 9.781 -18.953 -5.488 1 96.88 135 ILE B O 1
ATOM 2264 N N . CYS B 1 136 ? 8.148 -17.656 -4.77 1 95.38 136 CYS B N 1
ATOM 2265 C CA . CYS B 1 136 ? 7.656 -17.312 -6.098 1 95.38 136 CYS B CA 1
ATOM 2266 C C . CYS B 1 136 ? 7.594 -15.805 -6.289 1 95.38 136 CYS B C 1
ATOM 2268 O O . CYS B 1 136 ? 6.559 -15.18 -6.043 1 95.38 136 CYS B O 1
ATOM 2270 N N . PRO B 1 137 ? 8.625 -15.219 -6.781 1 95.19 137 PRO B N 1
ATOM 2271 C CA . PRO B 1 137 ? 8.664 -13.758 -6.926 1 95.19 137 PRO B CA 1
ATOM 2272 C C . PRO B 1 137 ? 7.953 -13.273 -8.188 1 95.19 137 PRO B C 1
ATOM 2274 O O . PRO B 1 137 ? 8.016 -13.938 -9.227 1 95.19 137 PRO B O 1
ATOM 2277 N N . ALA B 1 138 ? 7.242 -12.234 -8.109 1 95.56 138 ALA B N 1
ATOM 2278 C CA . ALA B 1 138 ? 6.73 -11.438 -9.211 1 95.56 138 ALA B CA 1
ATOM 2279 C C . ALA B 1 138 ? 7.328 -10.031 -9.195 1 95.56 138 ALA B C 1
ATOM 2281 O O . ALA B 1 138 ? 6.902 -9.18 -8.414 1 95.56 138 ALA B O 1
ATOM 2282 N N . ILE B 1 139 ? 8.281 -9.82 -10.094 1 97.38 139 ILE B N 1
ATOM 2283 C CA . ILE B 1 139 ? 8.977 -8.539 -10.141 1 97.38 139 ILE B CA 1
ATOM 2284 C C . ILE B 1 139 ? 8.062 -7.477 -10.75 1 97.38 139 ILE B C 1
ATOM 2286 O O . ILE B 1 139 ? 7.41 -7.723 -11.773 1 97.38 139 ILE B O 1
ATOM 2290 N N . VAL B 1 140 ? 8.008 -6.352 -10.117 1 97.25 140 VAL B N 1
ATOM 2291 C CA . VAL B 1 140 ? 7.18 -5.254 -10.609 1 97.25 140 VAL B CA 1
ATOM 2292 C C . VAL B 1 140 ? 7.895 -4.543 -11.758 1 97.25 140 VAL B C 1
ATOM 2294 O O . VAL B 1 140 ? 8.984 -3.996 -11.57 1 97.25 140 VAL B O 1
ATOM 2297 N N . LEU B 1 141 ? 7.273 -4.609 -12.852 1 96.31 141 LEU B N 1
ATOM 2298 C CA . LEU B 1 141 ? 7.828 -3.928 -14.016 1 96.31 141 LEU B CA 1
ATOM 2299 C C . LEU B 1 141 ? 7.316 -2.496 -14.102 1 96.31 141 LEU B C 1
ATOM 2301 O O . LEU B 1 141 ? 8.039 -1.597 -14.539 1 96.31 141 LEU B O 1
ATOM 2305 N N . GLU B 1 142 ? 6.086 -2.357 -13.68 1 95.25 142 GLU B N 1
ATOM 2306 C CA . GLU B 1 142 ? 5.43 -1.055 -13.703 1 95.25 142 GLU B CA 1
ATOM 2307 C C . GLU B 1 142 ? 4.312 -0.978 -12.672 1 95.25 142 GLU B C 1
ATOM 2309 O O . GLU B 1 142 ? 3.502 -1.899 -12.555 1 95.25 142 GLU B O 1
ATOM 2314 N N . THR B 1 143 ? 4.375 0.029 -11.906 1 94.44 143 THR B N 1
ATOM 2315 C CA . THR B 1 143 ? 3.285 0.295 -10.969 1 94.44 143 THR B CA 1
ATOM 2316 C C . THR B 1 143 ? 2.273 1.26 -11.586 1 94.44 143 THR B C 1
ATOM 2318 O O . THR B 1 143 ? 2.639 2.35 -12.031 1 94.44 143 THR B O 1
ATOM 2321 N N . LEU B 1 144 ? 1.008 0.893 -11.547 1 95.31 144 LEU B N 1
ATOM 2322 C CA . LEU B 1 144 ? -0.017 1.717 -12.18 1 95.31 144 LEU B CA 1
ATOM 2323 C C . LEU B 1 144 ? -0.932 2.344 -11.133 1 95.31 144 LEU B C 1
ATOM 2325 O O . LEU B 1 144 ? -1.589 3.354 -11.406 1 95.31 144 LEU B O 1
ATOM 2329 N N . LYS B 1 145 ? -1.095 1.725 -10.047 1 92.06 145 LYS B N 1
ATOM 2330 C CA . LYS B 1 145 ? -1.779 2.223 -8.859 1 92.06 145 LYS B CA 1
ATOM 2331 C C . LYS B 1 145 ? -1.037 1.82 -7.586 1 92.06 145 LYS B C 1
ATOM 2333 O O . LYS B 1 145 ? -0.588 0.679 -7.461 1 92.06 145 LYS B O 1
ATOM 2338 N N . ASP B 1 146 ? -0.84 2.779 -6.727 1 87.12 146 ASP B N 1
ATOM 2339 C CA . ASP B 1 146 ? -0.061 2.51 -5.523 1 87.12 146 ASP B CA 1
ATOM 2340 C C . ASP B 1 146 ? -0.828 2.924 -4.27 1 87.12 146 ASP B C 1
ATOM 2342 O O . ASP B 1 146 ? -0.375 3.787 -3.514 1 87.12 146 ASP B O 1
ATOM 2346 N N . GLY B 1 147 ? -1.99 2.35 -4.004 1 79.19 147 GLY B N 1
ATOM 2347 C CA . GLY B 1 147 ? -2.729 2.623 -2.781 1 79.19 147 GLY B CA 1
ATOM 2348 C C . GLY B 1 147 ? -3.824 3.656 -2.963 1 79.19 147 GLY B C 1
ATOM 2349 O O . GLY B 1 147 ? -3.867 4.656 -2.246 1 79.19 147 GLY B O 1
ATOM 2350 N N . ASP B 1 148 ? -4.762 3.535 -3.822 1 77.62 148 ASP B N 1
ATOM 2351 C CA . ASP B 1 148 ? -5.949 4.363 -3.992 1 77.62 148 ASP B CA 1
ATOM 2352 C C . ASP B 1 148 ? -7.098 3.861 -3.119 1 77.62 148 ASP B C 1
ATOM 2354 O O . ASP B 1 148 ? -8.047 3.25 -3.619 1 77.62 148 ASP B O 1
ATOM 2358 N N . TRP B 1 149 ? -7.039 4.152 -1.834 1 75.81 149 TRP B N 1
ATOM 2359 C CA . TRP B 1 149 ? -7.875 3.486 -0.839 1 75.81 149 TRP B CA 1
ATOM 2360 C C . TRP B 1 149 ? -9.289 4.055 -0.849 1 75.81 149 TRP B C 1
ATOM 2362 O O . TRP B 1 149 ? -10.242 3.367 -0.483 1 75.81 149 TRP B O 1
ATOM 2372 N N . VAL B 1 150 ? -9.367 5.398 -1.157 1 77.38 150 VAL B N 1
ATOM 2373 C CA . VAL B 1 150 ? -10.688 6.016 -1.088 1 77.38 150 VAL B CA 1
ATOM 2374 C C . VAL B 1 150 ? -11.039 6.648 -2.436 1 77.38 150 VAL B C 1
ATOM 2376 O O . VAL B 1 150 ? -10.211 7.332 -3.037 1 77.38 150 VAL B O 1
#

InterPro domains:
  IPR000485 AsnC-type HTH domain [PF13404] (7-48)
  IPR000485 AsnC-type HTH domain [PR00033] (7-23)
  IPR000485 AsnC-type HTH domain [PR00033] (23-34)
  IPR000485 AsnC-type HTH domain [PR00033] (34-53)
  IPR000485 AsnC-type HTH domain [PS50956] (7-68)
  IPR011008 Dimeric alpha-beta barrel [SSF54909] (67-145)
  IPR011991 ArsR-like helix-turn-helix domain [cd00090] (8-56)
  IPR019885 Transcription regulator HTH, AsnC-type, conserved site [PS00519] (25-51)
  IPR019887 Transcription regulator AsnC/Lrp, ligand binding domain [PF01037] (73-149)
  IPR019888 Transcription regulator AsnC-like [SM00344] (7-113)
  IPR036388 Winged helix-like DNA-binding domain superfamily [G3DSA:1.10.10.10] (3-59)
  IPR036390 Winged helix DNA-binding domain superfamily [SSF46785] (7-67)

Foldseek 3Di:
DPPPPDDDPLLVLLVQVCLVPVPDQLVVSCVVSVHDSVVSVVSVVVCVVVCVDVDRDDDDDLVVVQFPWKKWKAWAFAPVCLVVLQVVLVPDPQWDDWDQDPPPGRIITIGTHNDPVRVVVVVVVSCPPPGTDDMGIDIDPDDDDDDSPD/DPPPPDDDPLLVLLVQVCLVPVPDQLVVSCVVSVHDSVVSVVSVVVCVVVCVDVDRDDDDDLVVVLFPWKKWKAWAFAPVCLVVLQVVLVPDPQWDDWDQDPPPGRIITIGTHNDPVRVVVVVVVSCPPPGTDDMGIDIDPDDDDDDSPD

Secondary structure (DSSP, 8-state):
--------HHHHHHHHHHHH-TT--HHHHHHHHTS-HHHHHHHHHHHHHTTSEEEEEEEE-TGGGT--EEEEEEEEE-GGGHHHHHHHHHT-TTEEEEEEESSSSSEEEEEEESSHHHHHHHHHHHHTSTTEEEEEEEEEEEEEEE----/--------HHHHHHHHHHHH-TT--HHHHHHHHTS-HHHHHHHHHHHHHTTSEEEEEEEE-TGGGT--EEEEEEEEE-GGGHHHHHHHHHT-TTEEEEEEESSSSSEEEEEEESSHHHHHHHHHHHHTSTTEEEEEEEEEEEEEEE----